Protein AF-A0A965PAT2-F1 (afdb_monomer_lite)

Sequence (217 aa):
MAEINYKIEMQGLTENIIALERFAPDLKRELNKEIRGILAPIVLEAKGYLPSNDQIHPSGWQKGGFKRFNGVGPLSQEQTRGFIAYDAERAKAGIKQTAATTKKNGTGFRNTYGVIQRDPGGAIFETAGRGSSASRSRSKTSRSRNPQASQHFIGVIQKEHGALPTARHEGKDKGRALIRAVDNNRYKALSAIREAVDKASAKAQARVDAAISQREV

Foldseek 3Di:
DDWDFDDLDDPCQLVLLVCCVVQPVVLNVVLQVQLCVLCVVLLVQLLVLQDALVLDPPVVLACQAQAEDPDPDDDDRNYDVDHHHDHSVLQSVQWDWDDWDPDADPVRDTDHTGITGRRPNNVCLFCQQQADPVVQQDDPPPPDPDNCVSVVNSVGSCVSQNHWYHDPVPLPGGTRGNRPSCVVCVVVSSVSSVVSSVVSVVVSVVVVVVVVVVVVD

Radius of gyration: 21.47 Å; chains: 1; bounding box: 58×33×68 Å

Structure (mmCIF, N/CA/C/O backbone):
data_AF-A0A965PAT2-F1
#
_entry.id   AF-A0A965PAT2-F1
#
loop_
_atom_site.group_PDB
_atom_site.id
_atom_site.type_symbol
_atom_site.label_atom_id
_atom_site.label_alt_id
_atom_site.label_comp_id
_atom_site.label_asym_id
_atom_site.label_entity_id
_atom_site.label_seq_id
_atom_site.pdbx_PDB_ins_code
_atom_site.Cartn_x
_atom_site.Cartn_y
_atom_site.Cartn_z
_atom_site.occupancy
_atom_site.B_iso_or_equiv
_atom_site.auth_seq_id
_atom_site.auth_comp_id
_atom_site.auth_asym_id
_atom_site.auth_atom_id
_atom_site.pdbx_PDB_model_num
ATOM 1 N N . MET A 1 1 ? 7.940 13.377 -4.032 1.00 37.38 1 MET A N 1
ATOM 2 C CA . MET A 1 1 ? 7.450 12.199 -4.785 1.00 37.38 1 MET A CA 1
ATOM 3 C C . MET A 1 1 ? 6.085 11.860 -4.218 1.00 37.38 1 MET A C 1
ATOM 5 O O . MET A 1 1 ? 5.952 11.924 -3.005 1.00 37.38 1 MET A O 1
ATOM 9 N N . ALA A 1 2 ? 5.081 11.618 -5.060 1.00 40.31 2 ALA A N 1
ATOM 10 C CA . ALA A 1 2 ? 3.734 11.304 -4.591 1.00 40.31 2 ALA A CA 1
ATOM 11 C C . ALA A 1 2 ? 3.705 9.863 -4.060 1.00 40.31 2 ALA A C 1
ATOM 13 O O . ALA A 1 2 ? 3.984 8.932 -4.811 1.00 40.31 2 ALA A O 1
ATOM 14 N N . GLU A 1 3 ? 3.418 9.687 -2.772 1.00 42.66 3 GLU A N 1
ATOM 15 C CA . GLU A 1 3 ? 3.079 8.377 -2.214 1.00 42.66 3 GLU A CA 1
ATOM 16 C C . GLU A 1 3 ? 1.716 7.954 -2.776 1.00 42.66 3 GLU A C 1
ATOM 18 O O . GLU A 1 3 ? 0.754 8.723 -2.720 1.00 42.66 3 GLU A O 1
ATOM 23 N N . ILE A 1 4 ? 1.624 6.750 -3.344 1.00 52.50 4 ILE A N 1
ATOM 24 C CA . ILE A 1 4 ? 0.353 6.237 -3.861 1.00 52.50 4 ILE A CA 1
ATOM 25 C C . ILE A 1 4 ? -0.434 5.679 -2.679 1.00 52.50 4 ILE A C 1
ATOM 27 O O . ILE A 1 4 ? -0.088 4.634 -2.122 1.00 52.50 4 ILE A O 1
ATOM 31 N N . ASN A 1 5 ? -1.493 6.392 -2.309 1.00 53.50 5 ASN A N 1
ATOM 32 C CA . ASN A 1 5 ? -2.419 5.998 -1.259 1.00 53.50 5 ASN A CA 1
ATOM 33 C C . ASN A 1 5 ? -3.769 5.643 -1.888 1.00 53.50 5 ASN A C 1
ATOM 35 O O . ASN A 1 5 ? -4.462 6.534 -2.378 1.00 53.50 5 ASN A O 1
ATOM 39 N N . TYR A 1 6 ? -4.121 4.355 -1.897 1.00 55.22 6 TYR A N 1
ATOM 40 C CA . TYR A 1 6 ? -5.470 3.925 -2.256 1.00 55.22 6 TYR A CA 1
ATOM 41 C C . TYR A 1 6 ? -6.303 3.826 -0.989 1.00 55.22 6 TYR A C 1
ATOM 43 O O . TYR A 1 6 ? -6.098 2.955 -0.140 1.00 55.22 6 TYR A O 1
ATOM 51 N N . LYS A 1 7 ? -7.229 4.775 -0.868 1.00 57.75 7 LYS A N 1
ATOM 52 C CA . LYS A 1 7 ?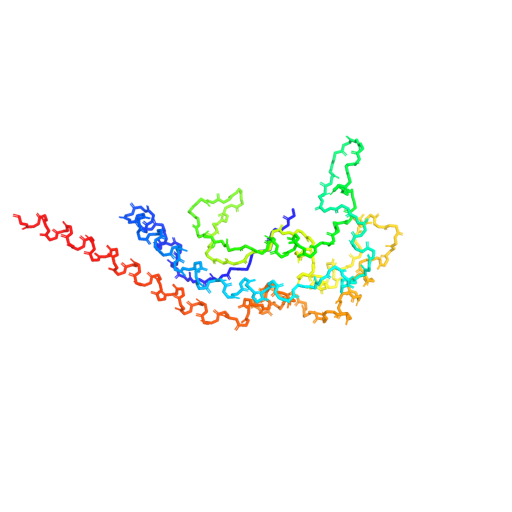 -8.108 4.897 0.283 1.00 57.75 7 LYS A CA 1
ATOM 53 C C . LYS A 1 7 ? -9.378 4.104 0.043 1.00 57.75 7 LYS A C 1
ATOM 55 O O . LYS A 1 7 ? -9.979 4.169 -1.026 1.00 57.75 7 LYS A O 1
ATOM 60 N N . ILE A 1 8 ? -9.795 3.391 1.075 1.00 56.41 8 ILE A N 1
ATOM 61 C CA . ILE A 1 8 ? -11.163 2.916 1.196 1.00 56.41 8 ILE A CA 1
ATOM 62 C C . ILE A 1 8 ? -11.923 4.053 1.889 1.00 56.41 8 ILE A C 1
ATOM 64 O O . ILE A 1 8 ? -11.654 4.355 3.052 1.00 56.41 8 ILE A O 1
ATOM 68 N N . GLU A 1 9 ? -12.790 4.748 1.153 1.00 53.31 9 GLU A N 1
ATOM 69 C CA . GLU A 1 9 ? -13.525 5.907 1.670 1.00 53.31 9 GLU A CA 1
ATOM 70 C C . GLU A 1 9 ? -14.909 5.486 2.172 1.00 53.31 9 GLU A C 1
ATOM 72 O O . GLU A 1 9 ? -15.684 4.851 1.458 1.00 53.31 9 GLU A O 1
ATOM 77 N N . MET A 1 10 ? -15.203 5.835 3.424 1.00 57.78 10 MET A N 1
ATOM 78 C CA . MET A 1 10 ? -16.504 5.664 4.063 1.00 57.78 10 MET A CA 1
ATOM 79 C C . MET A 1 10 ? -16.843 6.964 4.787 1.00 57.78 10 MET A C 1
ATOM 81 O O . MET A 1 10 ? -16.028 7.489 5.551 1.00 57.78 10 MET A O 1
ATOM 85 N N . GLN A 1 11 ? -18.032 7.498 4.523 1.00 63.59 11 GLN A N 1
ATOM 86 C CA . GLN A 1 11 ? -18.514 8.721 5.157 1.00 63.59 11 GLN A CA 1
ATOM 87 C C . GLN A 1 11 ? -18.658 8.506 6.675 1.00 63.59 11 GLN A C 1
ATOM 89 O O . GLN A 1 11 ? -19.145 7.463 7.101 1.00 63.59 11 GLN A O 1
ATOM 94 N N . GLY A 1 12 ? -18.195 9.458 7.493 1.00 62.84 12 GLY A N 1
ATOM 95 C CA . GLY A 1 12 ? -18.281 9.386 8.964 1.00 62.84 12 GLY A CA 1
ATOM 96 C C . GLY A 1 12 ? -17.194 8.549 9.657 1.00 62.84 12 GLY A C 1
ATOM 97 O O . GLY A 1 12 ? -17.063 8.581 10.880 1.00 62.84 12 GLY A O 1
ATOM 98 N N . LEU A 1 13 ? -16.368 7.813 8.902 1.00 70.06 13 LEU A N 1
ATOM 99 C CA . LEU A 1 13 ? -15.323 6.957 9.474 1.00 70.06 13 LEU A CA 1
ATOM 100 C C . LEU A 1 13 ? -14.304 7.764 10.293 1.00 70.06 13 LEU A C 1
ATOM 102 O O . LEU A 1 13 ? -13.874 7.334 11.362 1.00 70.06 13 LEU A O 1
ATOM 106 N N . THR A 1 14 ? -13.923 8.944 9.802 1.00 73.12 14 THR A N 1
ATOM 107 C CA . THR A 1 14 ? -12.907 9.792 10.444 1.00 73.12 14 THR A CA 1
ATOM 108 C C . THR A 1 14 ? -13.387 10.310 11.797 1.00 73.12 14 THR A C 1
ATOM 110 O O . THR A 1 14 ? -12.621 10.322 12.759 1.00 73.12 14 THR A O 1
ATOM 113 N N . GLU A 1 15 ? -14.650 10.711 11.875 1.00 76.06 15 GLU A N 1
ATOM 114 C CA . GLU A 1 15 ? -15.317 11.198 13.078 1.00 76.06 15 GLU A CA 1
ATOM 115 C C . GLU A 1 15 ? -15.388 10.088 14.132 1.00 76.06 15 GLU A C 1
ATOM 117 O O . GLU A 1 15 ? -14.964 10.303 15.269 1.00 76.06 15 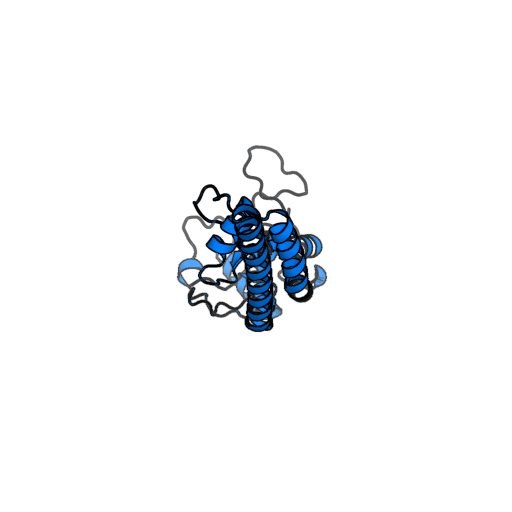GLU A O 1
ATOM 122 N N . ASN A 1 16 ? -15.784 8.875 13.731 1.00 72.31 16 ASN A N 1
ATOM 123 C CA . ASN A 1 16 ? -15.823 7.704 14.614 1.00 72.31 16 ASN A CA 1
ATOM 124 C C . ASN A 1 16 ? -14.434 7.365 15.175 1.00 72.31 16 ASN A C 1
ATOM 126 O O . ASN A 1 16 ? -14.280 7.113 16.369 1.00 72.31 16 ASN A O 1
ATOM 130 N N . ILE A 1 17 ? -13.387 7.423 14.344 1.00 76.00 17 ILE A N 1
ATOM 131 C CA . ILE A 1 17 ? -12.006 7.192 14.796 1.00 76.00 17 ILE A CA 1
ATOM 132 C C . ILE A 1 17 ? -11.559 8.258 15.807 1.00 76.00 17 ILE A C 1
ATOM 134 O O . ILE A 1 17 ? -10.870 7.928 16.776 1.00 76.00 17 ILE A O 1
ATOM 138 N N . ILE A 1 18 ? -11.921 9.528 15.590 1.00 75.88 18 ILE A N 1
ATOM 139 C CA . ILE A 1 18 ? -11.610 10.622 16.523 1.00 75.88 18 ILE A CA 1
ATOM 140 C C . ILE A 1 18 ? -12.334 10.412 17.855 1.00 75.88 18 ILE A C 1
ATOM 142 O O . ILE A 1 18 ? -11.718 10.591 18.907 1.00 75.88 18 ILE A O 1
ATOM 146 N N . ALA A 1 19 ? -13.610 10.022 17.821 1.00 77.00 19 ALA A N 1
ATOM 147 C CA . ALA A 1 19 ? -14.387 9.727 19.019 1.00 77.00 19 ALA A CA 1
ATOM 148 C C . ALA A 1 19 ? -13.759 8.569 19.809 1.00 77.00 19 ALA A C 1
ATOM 150 O O . ALA A 1 19 ? -13.459 8.726 20.992 1.00 77.00 19 ALA A O 1
ATOM 151 N N . LEU A 1 20 ? -13.443 7.452 19.145 1.00 79.06 20 LEU A N 1
ATOM 152 C CA . LEU A 1 20 ? -12.781 6.311 19.783 1.00 79.06 20 LEU A CA 1
ATOM 153 C C . LEU A 1 20 ? -11.416 6.686 20.373 1.00 79.06 20 LEU A C 1
ATOM 155 O O . LEU A 1 20 ? -11.085 6.255 21.469 1.00 79.06 20 LEU A O 1
ATOM 159 N N . GLU A 1 21 ? -10.619 7.519 19.699 1.00 79.12 21 GLU A N 1
ATOM 160 C CA . GLU A 1 21 ? -9.333 7.963 20.252 1.00 79.12 21 GLU A CA 1
ATOM 161 C C . GLU A 1 21 ? -9.473 8.753 21.557 1.00 79.12 21 GLU A C 1
ATOM 163 O O . GLU A 1 21 ? -8.621 8.622 22.433 1.00 79.12 21 GLU A O 1
ATOM 168 N N . ARG A 1 22 ? -10.524 9.569 21.682 1.00 78.81 22 ARG A N 1
ATOM 169 C CA . ARG A 1 22 ? -10.748 10.421 22.856 1.00 78.81 22 ARG A CA 1
ATOM 170 C C . ARG A 1 22 ? -11.424 9.683 24.005 1.00 78.81 22 ARG A C 1
ATOM 172 O O . ARG A 1 22 ? -11.056 9.911 25.150 1.00 78.81 22 ARG A O 1
ATOM 179 N N . PHE A 1 23 ? -12.399 8.832 23.698 1.00 77.56 23 PHE A N 1
ATOM 180 C CA . PHE A 1 23 ? -13.294 8.249 24.700 1.00 77.56 23 PHE A CA 1
ATOM 181 C C . PHE A 1 23 ? -13.010 6.772 25.001 1.00 77.56 23 PHE A C 1
ATOM 183 O O . PHE A 1 23 ? -13.340 6.305 26.085 1.00 77.56 23 PHE A O 1
ATOM 190 N N . ALA A 1 24 ? -12.386 6.031 24.077 1.00 85.06 24 ALA A N 1
ATOM 191 C CA . ALA A 1 24 ? -12.111 4.600 24.239 1.00 85.06 24 ALA A CA 1
ATOM 192 C C . ALA A 1 24 ? -10.843 4.156 23.469 1.00 85.06 24 ALA A C 1
ATOM 194 O O . ALA A 1 24 ? -10.920 3.440 22.460 1.00 85.06 24 ALA A O 1
ATOM 195 N N . PRO A 1 25 ? -9.643 4.587 23.905 1.00 87.06 25 PRO A N 1
ATOM 196 C CA . PRO A 1 25 ? -8.393 4.337 23.181 1.00 87.06 25 PRO A CA 1
ATOM 197 C C . PRO A 1 25 ? -8.026 2.847 23.078 1.00 87.06 25 PRO A C 1
ATOM 199 O O . PRO A 1 25 ? -7.309 2.440 22.160 1.00 87.06 25 PRO A O 1
ATOM 202 N N . ASP A 1 26 ? -8.514 2.019 23.998 1.00 89.12 26 ASP A N 1
ATOM 203 C CA . ASP A 1 26 ? -8.416 0.562 23.952 1.00 89.12 26 ASP A CA 1
ATOM 204 C C . ASP A 1 26 ? -9.285 -0.035 22.830 1.00 89.12 26 ASP A C 1
ATOM 206 O O . ASP A 1 26 ? -8.775 -0.828 22.037 1.00 89.12 26 ASP A O 1
ATOM 210 N N . LEU A 1 27 ? -10.531 0.430 22.661 1.00 88.44 27 LEU A N 1
ATOM 211 C CA . LEU A 1 27 ? -11.400 0.018 21.548 1.00 88.44 27 LEU A CA 1
ATOM 212 C C . LEU A 1 27 ? -10.813 0.435 20.196 1.00 88.44 27 LEU A C 1
ATOM 214 O O . LEU A 1 27 ? -10.853 -0.331 19.234 1.00 88.44 27 LEU A O 1
ATOM 218 N N . LYS A 1 28 ? -10.164 1.605 20.119 1.00 87.62 28 LYS A N 1
ATOM 219 C CA . LYS A 1 28 ? -9.404 2.005 18.922 1.00 87.62 28 LYS A CA 1
ATOM 220 C C . LYS A 1 28 ? -8.274 1.017 18.604 1.00 87.62 28 LYS A C 1
ATOM 222 O O . LYS A 1 28 ? -8.002 0.739 17.434 1.00 87.62 28 LYS A O 1
ATOM 227 N N . ARG A 1 29 ? -7.561 0.509 19.616 1.00 89.75 29 ARG A N 1
ATOM 228 C CA . ARG A 1 29 ? -6.490 -0.486 19.423 1.00 89.75 29 ARG A CA 1
ATOM 229 C C . ARG A 1 29 ? -7.042 -1.822 18.934 1.00 89.75 29 ARG A C 1
ATOM 231 O O . ARG A 1 29 ? -6.436 -2.409 18.038 1.00 89.75 29 ARG A O 1
ATOM 238 N N . GLU A 1 30 ? -8.172 -2.260 19.479 1.00 91.44 30 GLU A N 1
ATOM 239 C CA . GLU A 1 30 ? -8.884 -3.458 19.025 1.00 91.44 30 GLU A CA 1
ATOM 240 C C . GLU A 1 30 ? -9.313 -3.312 17.556 1.00 91.44 30 GLU A C 1
ATOM 242 O O . GLU A 1 30 ? -8.900 -4.115 16.718 1.00 91.44 30 GLU A O 1
ATOM 247 N N . LEU A 1 31 ? -9.991 -2.209 17.218 1.00 91.00 31 LEU A N 1
ATOM 248 C CA . LEU A 1 31 ? -10.413 -1.885 15.853 1.00 91.00 31 LEU A CA 1
ATOM 249 C C . LEU A 1 31 ? -9.229 -1.860 14.872 1.00 91.00 31 LEU A C 1
ATOM 251 O O . LEU A 1 31 ? -9.290 -2.423 13.781 1.00 91.00 31 LEU A O 1
ATOM 255 N N . ASN A 1 32 ? -8.104 -1.253 15.268 1.00 91.50 32 ASN A N 1
ATOM 256 C CA . ASN A 1 32 ? -6.884 -1.256 14.459 1.00 91.50 32 ASN A CA 1
ATOM 257 C C . ASN A 1 32 ? -6.373 -2.675 14.174 1.00 91.50 32 ASN A C 1
ATOM 259 O O . ASN A 1 32 ? -5.864 -2.927 13.082 1.00 91.50 32 ASN A O 1
ATOM 263 N N . LYS A 1 33 ? -6.445 -3.587 15.151 1.00 93.00 33 LYS A N 1
ATOM 264 C CA . LYS A 1 33 ? -5.999 -4.977 14.991 1.00 93.00 33 LYS A CA 1
ATOM 265 C C . LYS A 1 33 ? -6.928 -5.738 14.048 1.00 93.00 33 LYS A C 1
ATOM 267 O O . LYS A 1 33 ? -6.436 -6.426 13.156 1.00 93.00 33 LYS A O 1
ATOM 272 N N . GLU A 1 34 ? -8.234 -5.562 14.207 1.00 93.75 34 GLU A N 1
ATOM 273 C CA . GLU A 1 34 ? -9.250 -6.181 13.354 1.00 93.75 34 GLU A CA 1
ATOM 274 C C . GLU A 1 34 ? -9.105 -5.730 11.895 1.00 93.75 34 GLU A C 1
ATOM 276 O O . GLU A 1 34 ? -8.943 -6.558 10.998 1.00 93.75 34 GLU A O 1
ATOM 281 N N . ILE A 1 35 ? -9.007 -4.418 11.653 1.00 93.19 35 ILE A N 1
ATOM 282 C CA . ILE A 1 35 ? -8.839 -3.876 10.298 1.00 93.19 35 ILE A CA 1
ATOM 283 C C . ILE A 1 35 ? -7.519 -4.326 9.661 1.00 93.19 35 ILE A C 1
ATOM 285 O O . ILE A 1 35 ? -7.482 -4.627 8.468 1.00 93.19 35 ILE A O 1
ATOM 289 N N . ARG A 1 36 ? -6.429 -4.442 10.430 1.00 92.94 36 ARG A N 1
ATOM 290 C CA . ARG A 1 36 ? -5.175 -5.025 9.914 1.00 92.94 36 ARG A CA 1
ATOM 291 C C . ARG A 1 36 ? -5.358 -6.468 9.447 1.00 92.94 36 ARG A C 1
ATOM 293 O O . ARG A 1 36 ? -4.779 -6.834 8.425 1.00 92.94 36 ARG A O 1
ATOM 300 N N . GLY A 1 37 ? -6.162 -7.257 10.160 1.00 94.75 37 GLY A N 1
ATOM 301 C CA . GLY A 1 37 ? -6.543 -8.609 9.751 1.00 94.75 37 GLY A CA 1
ATOM 302 C C . GLY A 1 37 ? -7.330 -8.613 8.440 1.00 94.75 37 GLY A C 1
ATOM 303 O O . GLY A 1 37 ? -6.991 -9.363 7.529 1.00 94.75 37 GLY A O 1
ATOM 304 N N . ILE A 1 38 ? -8.299 -7.704 8.296 1.00 94.75 38 ILE A N 1
ATOM 305 C CA . ILE A 1 38 ? -9.103 -7.548 7.070 1.00 94.75 38 ILE A CA 1
ATOM 306 C C . ILE A 1 38 ? -8.227 -7.165 5.865 1.00 94.75 38 ILE A C 1
ATOM 308 O O . ILE A 1 38 ? -8.408 -7.685 4.766 1.00 94.75 38 ILE A O 1
ATOM 312 N N . LEU A 1 39 ? -7.253 -6.271 6.058 1.00 94.88 39 LEU A N 1
ATOM 313 C CA . LEU A 1 39 ? -6.368 -5.790 4.991 1.00 94.88 39 LEU A CA 1
ATOM 314 C C . LEU A 1 39 ? -5.196 -6.740 4.683 1.00 94.88 39 LEU A C 1
ATOM 316 O O . LEU A 1 39 ? -4.519 -6.568 3.668 1.00 94.88 39 LEU A O 1
ATOM 320 N N . ALA A 1 40 ? -4.902 -7.714 5.547 1.00 95.06 40 ALA A N 1
ATOM 321 C CA . ALA A 1 40 ? -3.795 -8.660 5.374 1.00 95.06 40 ALA A CA 1
ATOM 322 C C . ALA A 1 40 ? -3.866 -9.479 4.072 1.00 95.06 40 ALA A C 1
ATOM 324 O O . ALA A 1 40 ? -2.862 -9.489 3.353 1.00 95.06 40 ALA A O 1
ATOM 325 N N . PRO A 1 41 ? -5.003 -10.106 3.705 1.00 96.06 41 PRO A N 1
ATOM 326 C CA . PRO A 1 41 ? -5.100 -10.834 2.440 1.00 96.06 41 PRO A CA 1
ATOM 327 C C . PRO A 1 41 ? -4.872 -9.931 1.222 1.00 96.06 41 PRO A C 1
ATOM 329 O O . PRO A 1 41 ? -4.190 -10.341 0.289 1.00 96.06 41 PRO A O 1
ATOM 332 N N . ILE A 1 42 ? -5.333 -8.675 1.260 1.00 95.75 42 ILE A N 1
ATOM 333 C CA . ILE A 1 42 ? -5.120 -7.706 0.169 1.00 95.75 42 ILE A CA 1
ATOM 334 C C . ILE A 1 42 ? -3.629 -7.411 -0.012 1.00 95.75 42 ILE A C 1
ATOM 336 O O . ILE A 1 42 ? -3.132 -7.352 -1.133 1.00 95.75 42 ILE A O 1
ATOM 340 N N . VAL A 1 43 ? -2.894 -7.238 1.091 1.00 96.38 43 VAL A N 1
ATOM 341 C CA . VAL A 1 43 ? -1.437 -7.035 1.052 1.00 96.38 43 VAL A CA 1
ATOM 342 C C . VAL A 1 43 ? -0.727 -8.248 0.467 1.00 96.38 43 VAL A C 1
ATOM 344 O O . VAL A 1 43 ? 0.206 -8.081 -0.317 1.00 96.38 43 VAL A O 1
ATOM 347 N N . LEU A 1 44 ? -1.137 -9.454 0.863 1.00 96.94 44 LEU A N 1
ATOM 348 C CA . LEU A 1 44 ? -0.545 -10.690 0.364 1.00 96.94 44 LEU A CA 1
ATOM 349 C C . LEU A 1 44 ? -0.774 -10.837 -1.143 1.00 96.94 44 LEU A C 1
ATOM 351 O O . LEU A 1 44 ? 0.181 -11.060 -1.884 1.00 96.94 44 LEU A O 1
ATOM 355 N N . GLU A 1 45 ? -2.009 -10.629 -1.595 1.00 96.75 45 GLU A N 1
ATOM 356 C CA . GLU A 1 45 ? -2.369 -10.666 -3.012 1.00 96.75 45 GLU A CA 1
ATOM 357 C C . GLU A 1 45 ? -1.596 -9.604 -3.810 1.00 96.75 45 GLU A C 1
ATOM 359 O O . GLU A 1 45 ? -0.970 -9.914 -4.823 1.00 96.75 45 GLU A O 1
ATOM 364 N N . ALA A 1 46 ? -1.531 -8.367 -3.306 1.00 96.56 46 ALA A N 1
ATOM 365 C CA . ALA A 1 46 ? -0.774 -7.286 -3.933 1.00 96.56 46 ALA A CA 1
ATOM 366 C C . ALA A 1 46 ? 0.717 -7.626 -4.087 1.00 96.56 46 ALA A C 1
ATOM 368 O O . ALA A 1 46 ? 1.311 -7.352 -5.128 1.00 96.56 46 ALA A O 1
ATOM 369 N N . LYS A 1 47 ? 1.332 -8.242 -3.068 1.00 96.75 47 LYS A N 1
ATOM 370 C CA . LYS A 1 47 ? 2.727 -8.708 -3.138 1.00 96.75 47 LYS A CA 1
ATOM 371 C C . LYS A 1 47 ? 2.915 -9.828 -4.162 1.00 96.75 47 LYS A C 1
ATOM 373 O O . LYS A 1 47 ? 3.986 -9.897 -4.759 1.00 96.75 47 LYS A O 1
ATOM 378 N N . GLY A 1 48 ? 1.906 -10.679 -4.353 1.00 96.12 48 GLY A N 1
ATOM 379 C CA . GLY A 1 48 ? 1.912 -11.760 -5.343 1.00 96.12 48 GLY A CA 1
ATOM 380 C C . GLY A 1 48 ? 1.874 -11.267 -6.791 1.00 96.12 48 GLY A C 1
ATOM 381 O O . GLY A 1 48 ? 2.424 -11.920 -7.668 1.00 96.12 48 GLY A O 1
ATOM 382 N N . TYR A 1 49 ? 1.293 -10.093 -7.041 1.00 95.88 49 TYR A N 1
ATOM 383 C CA . TYR A 1 49 ? 1.257 -9.484 -8.375 1.00 95.88 49 TYR A CA 1
ATOM 384 C C . TYR A 1 49 ? 2.525 -8.714 -8.764 1.00 95.88 49 TYR A C 1
ATOM 386 O O . TYR A 1 49 ? 2.655 -8.301 -9.918 1.00 95.88 49 TYR A O 1
ATOM 394 N N . LEU A 1 50 ? 3.444 -8.469 -7.827 1.00 95.44 50 LEU A N 1
ATOM 395 C CA . LEU A 1 50 ? 4.705 -7.806 -8.146 1.00 95.44 50 LEU A CA 1
ATOM 396 C C . LEU A 1 50 ? 5.672 -8.792 -8.819 1.00 95.44 50 LEU A C 1
ATOM 398 O O . LEU A 1 50 ? 5.945 -9.846 -8.234 1.00 95.44 50 LEU A O 1
ATOM 402 N N . PRO A 1 51 ? 6.239 -8.443 -9.989 1.00 95.06 51 PRO A N 1
ATOM 403 C CA . PRO A 1 51 ? 7.185 -9.304 -10.683 1.00 95.06 51 PRO A CA 1
ATOM 404 C C . PRO A 1 51 ? 8.461 -9.474 -9.861 1.00 95.06 51 PRO A C 1
ATOM 406 O O . PRO A 1 51 ? 8.878 -8.575 -9.114 1.00 95.06 51 PRO A O 1
ATOM 409 N N . SER A 1 52 ? 9.092 -10.635 -10.005 1.00 94.31 52 SER A N 1
ATOM 410 C CA . SER A 1 52 ? 10.449 -10.844 -9.514 1.00 94.31 52 SER A CA 1
ATOM 411 C C . SER A 1 52 ? 11.456 -10.019 -10.320 1.00 94.31 52 SER A C 1
ATOM 413 O O . SER A 1 52 ? 11.139 -9.401 -11.338 1.00 94.31 52 SER A O 1
ATOM 415 N N . ASN A 1 53 ? 12.692 -9.982 -9.832 1.00 92.12 53 ASN A N 1
ATOM 416 C CA . ASN A 1 53 ? 13.754 -9.223 -10.471 1.00 92.12 53 ASN A CA 1
ATOM 417 C C . ASN A 1 53 ? 14.079 -9.765 -11.882 1.00 92.12 53 ASN A C 1
ATOM 419 O O . ASN A 1 53 ? 14.319 -8.991 -12.791 1.00 92.12 53 ASN A O 1
ATOM 423 N N . ASP A 1 54 ? 14.029 -11.063 -12.121 1.00 90.38 54 ASP A N 1
ATOM 424 C CA . ASP A 1 54 ? 14.220 -11.656 -13.451 1.00 90.38 54 ASP A CA 1
ATOM 425 C C . ASP A 1 54 ? 13.066 -11.370 -14.431 1.00 90.38 54 ASP A C 1
ATOM 427 O O . ASP A 1 54 ? 13.276 -11.358 -15.641 1.00 90.38 54 ASP A O 1
ATOM 431 N N . GLN A 1 55 ? 11.867 -11.089 -13.915 1.00 90.81 55 GLN A N 1
ATOM 432 C CA . GLN A 1 55 ? 10.658 -10.843 -14.707 1.00 90.81 55 GLN A CA 1
ATOM 433 C C . GLN A 1 55 ? 10.438 -9.366 -15.045 1.00 90.81 55 GLN A C 1
ATOM 435 O O . GLN A 1 55 ? 9.506 -9.041 -15.783 1.00 90.81 55 GLN A O 1
ATOM 440 N N . ILE A 1 56 ? 11.226 -8.449 -14.471 1.00 89.44 56 ILE A N 1
ATOM 441 C CA . ILE A 1 56 ? 11.012 -7.021 -14.690 1.00 89.44 56 ILE A CA 1
ATOM 442 C C . ILE A 1 56 ? 11.706 -6.546 -15.965 1.00 89.44 56 ILE A C 1
ATOM 444 O O . ILE A 1 56 ? 12.926 -6.621 -16.132 1.00 89.44 56 ILE A O 1
ATOM 448 N N . HIS A 1 57 ? 10.911 -5.960 -16.855 1.00 88.19 57 HIS A N 1
ATOM 449 C CA . HIS A 1 57 ? 11.402 -5.376 -18.092 1.00 88.19 57 HIS A CA 1
ATOM 450 C C . HIS A 1 57 ? 11.047 -3.888 -18.179 1.00 88.19 57 HIS A C 1
ATOM 452 O O . HIS A 1 57 ? 9.949 -3.493 -17.795 1.00 88.19 57 HIS A O 1
ATOM 458 N N . PRO A 1 58 ? 11.943 -3.033 -18.707 1.00 86.75 58 PRO A N 1
ATOM 459 C CA . PRO A 1 58 ? 13.240 -3.366 -19.303 1.00 86.75 58 PRO A CA 1
ATOM 460 C C . PRO A 1 58 ? 14.302 -3.745 -18.254 1.00 86.75 58 PRO A C 1
ATOM 462 O O . PRO A 1 58 ? 14.381 -3.116 -17.203 1.00 86.75 58 PRO A O 1
ATOM 465 N N . SER A 1 59 ? 15.181 -4.704 -18.574 1.00 79.31 59 SER A N 1
ATOM 466 C CA . SER A 1 59 ? 16.211 -5.230 -17.650 1.00 79.31 59 SER A CA 1
ATOM 467 C C . SER A 1 59 ? 17.192 -4.163 -17.143 1.00 79.31 59 SER A C 1
ATOM 469 O O . SER A 1 59 ? 17.756 -4.262 -16.056 1.00 79.31 59 SER A O 1
ATOM 471 N N . GLY A 1 60 ? 17.374 -3.080 -17.906 1.00 81.88 60 GLY A N 1
ATOM 472 C CA . GLY A 1 60 ? 18.151 -1.915 -17.479 1.00 81.88 60 GLY A CA 1
ATOM 473 C C . GLY A 1 60 ? 17.539 -1.148 -16.302 1.00 81.88 60 GLY A C 1
ATOM 474 O O . GLY A 1 60 ? 18.261 -0.414 -15.632 1.00 81.88 60 GLY A O 1
ATOM 475 N N . TRP A 1 61 ? 16.244 -1.319 -16.015 1.00 89.12 61 TRP A N 1
ATOM 476 C CA . TRP A 1 61 ? 15.584 -0.650 -14.894 1.00 89.12 61 TRP A CA 1
ATOM 477 C C . TRP A 1 61 ? 16.145 -1.101 -13.540 1.00 89.12 61 TRP A C 1
ATOM 479 O O . TRP A 1 61 ? 16.156 -0.325 -12.596 1.00 89.12 61 TRP A O 1
ATOM 489 N N . GLN A 1 62 ? 16.691 -2.309 -13.442 1.00 86.00 62 GLN A N 1
ATOM 490 C CA . GLN A 1 62 ? 17.234 -2.836 -12.186 1.00 86.00 62 GLN A CA 1
ATOM 491 C C . GLN A 1 62 ? 18.655 -2.368 -11.884 1.00 86.00 62 GLN A C 1
ATOM 493 O O . GLN A 1 62 ? 19.100 -2.417 -10.745 1.00 86.00 62 GLN A O 1
ATOM 498 N N . LYS A 1 63 ? 19.392 -1.913 -12.902 1.00 78.44 63 LYS A N 1
ATOM 499 C CA . LYS A 1 63 ? 20.846 -1.692 -12.834 1.00 78.44 63 LYS A CA 1
ATOM 500 C C . LYS A 1 63 ? 21.259 -0.410 -12.092 1.00 78.44 63 LYS A C 1
ATOM 502 O O . LYS A 1 63 ? 22.386 0.047 -12.252 1.00 78.44 63 LYS A O 1
ATOM 507 N N . GLY A 1 64 ? 20.357 0.217 -11.338 1.00 77.00 64 GLY A N 1
ATOM 508 C CA . GLY A 1 64 ? 20.582 1.511 -10.690 1.00 77.00 64 GLY A CA 1
ATOM 509 C C . GLY A 1 64 ? 20.374 1.485 -9.179 1.00 77.00 64 GLY A C 1
ATOM 510 O O . GLY A 1 64 ? 19.972 0.484 -8.598 1.00 77.00 64 GLY A O 1
ATOM 511 N N . GLY A 1 65 ? 20.612 2.630 -8.541 1.00 83.00 65 GLY A N 1
ATOM 512 C CA . GLY A 1 65 ? 20.291 2.823 -7.132 1.00 83.00 65 GLY A CA 1
ATOM 513 C C . GLY A 1 65 ? 18.786 2.956 -6.874 1.00 83.00 65 GLY A C 1
ATOM 514 O O . GLY A 1 65 ? 18.010 3.424 -7.713 1.00 83.00 65 GLY A O 1
ATOM 515 N N . PHE A 1 66 ? 18.381 2.610 -5.658 1.00 84.75 66 PHE A N 1
ATOM 516 C CA . PHE A 1 66 ? 16.992 2.648 -5.193 1.00 84.75 66 PHE A CA 1
ATOM 517 C C . PHE A 1 66 ? 16.667 3.910 -4.376 1.00 84.75 66 PHE A C 1
ATOM 519 O O . PHE A 1 66 ? 15.526 4.122 -3.961 1.00 84.75 66 PHE A O 1
ATOM 526 N N . LYS A 1 67 ? 17.667 4.757 -4.107 1.00 85.06 67 LYS A N 1
ATOM 527 C CA . LYS A 1 67 ? 17.522 6.040 -3.406 1.00 85.06 67 LYS A CA 1
ATOM 528 C C . LYS A 1 67 ? 17.853 7.184 -4.359 1.00 85.06 67 LYS A C 1
ATOM 530 O O . LYS A 1 67 ? 18.912 7.187 -4.979 1.00 85.06 67 LYS A O 1
ATOM 535 N N . ARG A 1 68 ? 16.983 8.195 -4.467 1.00 83.88 68 ARG A N 1
ATOM 536 C CA . ARG A 1 68 ? 17.352 9.415 -5.205 1.00 83.88 68 ARG A CA 1
ATOM 537 C C . ARG A 1 68 ? 18.368 10.227 -4.421 1.00 83.88 68 ARG A C 1
ATOM 539 O O . ARG A 1 68 ? 18.173 10.475 -3.235 1.00 83.88 68 ARG A O 1
ATOM 546 N N . PHE A 1 69 ? 19.398 10.691 -5.115 1.00 83.44 69 PHE A N 1
ATOM 547 C CA . PHE A 1 69 ? 20.387 11.614 -4.583 1.00 83.44 69 PHE A CA 1
ATOM 548 C C . PHE A 1 69 ? 20.254 12.986 -5.240 1.00 83.44 69 PHE A C 1
ATOM 550 O O . PHE A 1 69 ? 20.405 13.119 -6.455 1.00 83.44 69 PHE A O 1
ATOM 557 N N . ASN A 1 70 ? 20.001 14.003 -4.416 1.00 80.44 70 ASN A N 1
ATOM 558 C CA . ASN A 1 70 ? 19.835 15.395 -4.844 1.00 80.44 70 ASN A CA 1
ATOM 559 C C . ASN A 1 70 ? 20.989 16.308 -4.372 1.00 80.44 70 ASN A C 1
ATOM 561 O O . ASN A 1 70 ? 20.884 17.521 -4.503 1.00 80.44 70 ASN A O 1
ATOM 565 N N . GLY A 1 71 ? 22.063 15.749 -3.801 1.00 83.81 71 GLY A N 1
ATOM 566 C CA . GLY A 1 71 ? 23.188 16.515 -3.249 1.00 83.81 71 GLY A CA 1
ATOM 567 C C . GLY A 1 71 ? 24.317 16.785 -4.247 1.00 83.81 71 GLY A C 1
ATOM 568 O O . GLY A 1 71 ? 24.304 16.303 -5.383 1.00 83.81 71 GLY A O 1
ATOM 569 N N . VAL A 1 72 ? 25.334 17.525 -3.812 1.00 77.56 72 VAL A N 1
ATOM 570 C CA . VAL A 1 72 ? 26.619 17.679 -4.515 1.00 77.56 72 VAL A CA 1
ATOM 571 C C . VAL A 1 72 ? 27.615 16.726 -3.851 1.00 77.56 72 VAL A C 1
ATOM 573 O O . VAL A 1 72 ? 27.713 16.715 -2.630 1.00 77.56 72 VAL A O 1
ATOM 576 N N . GLY A 1 73 ? 28.283 15.872 -4.630 1.00 83.38 73 GLY A N 1
ATOM 577 C CA . GLY A 1 73 ? 29.182 14.838 -4.102 1.00 83.38 73 GLY A CA 1
ATOM 578 C C . GLY A 1 73 ? 29.064 13.479 -4.807 1.00 83.38 73 GLY A C 1
ATOM 579 O O . GLY A 1 73 ? 28.226 13.330 -5.715 1.00 83.38 73 GLY A O 1
ATOM 580 N N . PRO A 1 74 ? 29.916 12.509 -4.416 1.00 85.06 74 PRO A N 1
ATOM 581 C CA . PRO A 1 74 ? 29.910 11.155 -4.958 1.00 85.06 74 PRO A CA 1
ATOM 582 C C . PRO A 1 74 ? 28.627 10.410 -4.574 1.00 85.06 74 PRO A C 1
ATOM 584 O O . PRO A 1 74 ? 28.020 10.662 -3.535 1.00 85.06 74 PRO A O 1
ATOM 587 N N . LEU A 1 75 ? 28.206 9.498 -5.446 1.00 84.31 75 LEU A N 1
ATOM 588 C CA . LEU A 1 75 ? 27.056 8.625 -5.222 1.00 84.31 75 LEU A CA 1
ATOM 589 C C . LEU A 1 75 ? 27.487 7.397 -4.421 1.00 84.31 75 LEU A C 1
ATOM 591 O O . LEU A 1 75 ? 28.489 6.773 -4.764 1.00 84.31 75 LEU A O 1
ATOM 595 N N . SER A 1 76 ? 26.706 7.007 -3.412 1.00 84.94 76 SER A N 1
ATOM 596 C CA . SER A 1 76 ? 26.815 5.650 -2.867 1.00 84.94 76 SER A CA 1
ATOM 597 C C . SER A 1 76 ? 26.174 4.628 -3.814 1.00 84.94 76 SER A C 1
ATOM 599 O O . SER A 1 76 ? 25.363 4.983 -4.671 1.00 84.94 76 SER A O 1
ATOM 601 N N . GLN A 1 77 ? 26.499 3.344 -3.650 1.00 83.00 77 GLN A N 1
ATOM 602 C CA . GLN A 1 77 ? 25.996 2.268 -4.516 1.00 83.00 77 GLN A CA 1
ATOM 603 C C . GLN A 1 77 ? 24.458 2.159 -4.528 1.00 83.00 77 GLN A C 1
ATOM 605 O O . GLN A 1 77 ? 23.857 1.777 -5.527 1.00 83.00 77 GLN A O 1
ATOM 610 N N . GLU A 1 78 ? 23.801 2.559 -3.439 1.00 84.94 78 GLU A N 1
ATOM 611 C CA . GLU A 1 78 ? 22.339 2.561 -3.318 1.00 84.94 78 GLU A CA 1
ATOM 612 C C . GLU A 1 78 ? 21.672 3.791 -3.946 1.00 84.94 78 GLU A C 1
ATOM 614 O O . GLU A 1 78 ? 20.439 3.869 -4.011 1.00 84.94 78 GLU A O 1
ATOM 619 N N . GLN A 1 79 ? 22.458 4.789 -4.344 1.00 86.12 79 GLN A N 1
ATOM 620 C CA . GLN A 1 79 ? 21.973 6.086 -4.776 1.00 86.12 79 GLN A CA 1
ATOM 621 C C . GLN A 1 79 ? 21.980 6.236 -6.298 1.00 86.12 79 GLN A C 1
ATOM 623 O O . GLN A 1 79 ? 22.813 5.695 -7.017 1.00 86.12 79 GLN A O 1
ATOM 628 N N . THR A 1 80 ? 21.049 7.040 -6.804 1.00 83.88 80 THR A N 1
ATOM 629 C CA . THR A 1 80 ? 20.989 7.435 -8.210 1.00 83.88 80 THR A CA 1
ATOM 630 C C . THR A 1 80 ? 20.597 8.902 -8.340 1.00 83.88 80 THR A C 1
ATOM 632 O O . THR A 1 80 ? 19.685 9.385 -7.666 1.00 83.88 80 THR A O 1
ATOM 635 N N . ARG A 1 81 ? 21.274 9.630 -9.236 1.00 79.62 81 ARG A N 1
ATOM 636 C CA . ARG A 1 81 ? 20.815 10.950 -9.720 1.00 79.62 81 ARG A CA 1
ATOM 637 C C . ARG A 1 81 ? 19.731 10.819 -10.797 1.00 79.62 81 ARG A C 1
ATOM 639 O O . ARG A 1 81 ? 19.108 11.809 -11.171 1.00 79.62 81 ARG A O 1
ATOM 646 N N . GLY A 1 82 ? 19.554 9.612 -11.333 1.00 78.44 82 GLY A N 1
ATOM 647 C CA . GLY A 1 82 ? 18.666 9.308 -12.444 1.00 78.44 82 GLY A CA 1
ATOM 648 C C . GLY A 1 82 ? 17.349 8.668 -12.010 1.00 78.44 82 GLY A C 1
ATOM 649 O O . GLY A 1 82 ? 16.791 8.943 -10.946 1.00 78.44 82 GLY A O 1
ATOM 650 N N . PHE A 1 83 ? 16.828 7.820 -12.892 1.00 81.94 83 PHE A N 1
ATOM 651 C CA . PHE A 1 83 ? 15.625 7.040 -12.633 1.00 81.94 83 PHE A CA 1
ATOM 652 C C . PHE A 1 83 ? 15.887 6.012 -11.523 1.00 81.94 83 PHE A C 1
ATOM 654 O O . PHE A 1 83 ? 16.971 5.433 -11.466 1.00 81.94 83 PHE A O 1
ATOM 661 N N . ILE A 1 84 ? 14.918 5.840 -10.621 1.00 89.38 84 ILE A N 1
ATOM 662 C CA . ILE A 1 84 ? 15.030 4.926 -9.474 1.00 89.38 84 ILE A CA 1
ATOM 663 C C . ILE A 1 84 ? 14.899 3.503 -9.994 1.00 89.38 84 ILE A C 1
ATOM 665 O O . ILE A 1 84 ? 13.983 3.241 -10.776 1.00 89.38 84 ILE A O 1
ATOM 669 N N . ALA A 1 85 ? 15.789 2.616 -9.563 1.00 91.19 85 ALA A N 1
ATOM 670 C CA . ALA A 1 85 ? 15.740 1.227 -9.975 1.00 91.19 85 ALA A CA 1
ATOM 671 C C . ALA A 1 85 ? 14.581 0.455 -9.339 1.00 91.19 85 ALA A C 1
ATOM 673 O O . ALA A 1 85 ? 14.071 0.830 -8.282 1.00 91.19 85 ALA A O 1
ATOM 674 N N . TYR A 1 86 ? 14.162 -0.620 -10.001 1.00 93.06 86 TYR A N 1
ATOM 675 C CA . TYR A 1 86 ? 13.223 -1.579 -9.427 1.00 93.06 86 TYR A CA 1
ATOM 676 C C . TYR A 1 86 ? 13.968 -2.676 -8.679 1.00 93.06 86 TYR A C 1
ATOM 678 O O . TYR A 1 86 ? 14.902 -3.263 -9.223 1.00 93.06 86 TYR A O 1
ATOM 686 N N . ASP A 1 87 ? 13.505 -2.968 -7.468 1.00 93.50 87 ASP A N 1
ATOM 687 C CA . ASP A 1 87 ? 13.875 -4.164 -6.724 1.00 93.50 87 ASP A CA 1
ATOM 688 C C . ASP A 1 87 ? 12.620 -4.816 -6.138 1.00 93.50 87 ASP A C 1
ATOM 690 O O . ASP A 1 87 ? 11.821 -4.159 -5.462 1.00 93.50 87 ASP A O 1
ATOM 694 N N . ALA A 1 88 ? 12.441 -6.105 -6.416 1.00 94.56 88 ALA A N 1
ATOM 695 C CA . ALA A 1 88 ? 11.244 -6.848 -6.049 1.00 94.56 88 ALA A CA 1
ATOM 696 C C . ALA A 1 88 ? 11.069 -6.978 -4.530 1.00 94.56 88 ALA A C 1
ATOM 698 O O . ALA A 1 88 ? 9.945 -6.872 -4.032 1.00 94.56 88 ALA A O 1
ATOM 699 N N . GLU A 1 89 ? 12.151 -7.190 -3.777 1.00 94.81 89 GLU A N 1
ATOM 700 C CA . GLU A 1 89 ? 12.080 -7.335 -2.320 1.00 94.81 89 GLU A CA 1
ATOM 701 C C . GLU A 1 89 ? 11.637 -6.028 -1.667 1.00 94.81 89 GLU A C 1
ATOM 703 O O . GLU A 1 89 ? 10.705 -6.009 -0.857 1.00 94.81 89 GLU A O 1
ATOM 708 N N . ARG A 1 90 ? 12.228 -4.910 -2.092 1.00 94.50 90 ARG A N 1
ATOM 709 C CA . ARG A 1 90 ? 11.847 -3.572 -1.641 1.00 94.50 90 ARG A CA 1
ATOM 710 C C . ARG A 1 90 ? 10.445 -3.189 -2.080 1.00 94.50 90 ARG A C 1
ATOM 712 O O . ARG A 1 90 ? 9.690 -2.668 -1.260 1.00 94.50 90 ARG A O 1
ATOM 719 N N . ALA A 1 91 ? 10.060 -3.480 -3.321 1.00 95.50 91 ALA A N 1
ATOM 720 C CA . ALA A 1 91 ? 8.710 -3.224 -3.813 1.00 95.50 91 ALA A CA 1
ATOM 721 C C . ALA A 1 91 ? 7.662 -3.989 -2.990 1.00 95.50 91 ALA A C 1
ATOM 723 O O . ALA A 1 91 ? 6.654 -3.404 -2.580 1.00 95.50 91 ALA A O 1
ATOM 724 N N . LYS A 1 92 ? 7.920 -5.265 -2.669 1.00 96.62 92 LYS A N 1
ATOM 725 C CA . LYS A 1 92 ? 7.061 -6.077 -1.794 1.00 96.62 92 LYS A CA 1
ATOM 726 C C . LYS A 1 92 ? 7.046 -5.531 -0.366 1.00 96.62 92 LYS A C 1
ATOM 728 O O . LYS A 1 92 ? 5.972 -5.382 0.214 1.00 96.62 92 LYS A O 1
ATOM 733 N N . ALA A 1 93 ? 8.199 -5.182 0.202 1.00 96.12 93 ALA A N 1
ATOM 734 C CA . ALA A 1 93 ? 8.304 -4.597 1.543 1.00 96.12 93 ALA A CA 1
ATOM 735 C C . ALA A 1 93 ? 7.668 -3.195 1.648 1.00 96.12 93 ALA A C 1
ATOM 737 O O . ALA A 1 93 ? 7.261 -2.764 2.734 1.00 96.12 93 ALA A O 1
ATOM 738 N N . GLY A 1 94 ? 7.578 -2.482 0.526 1.00 94.88 94 GLY A N 1
ATOM 739 C CA . GLY A 1 94 ? 6.951 -1.173 0.398 1.00 94.88 94 GLY A CA 1
ATOM 740 C C . GLY A 1 94 ? 5.424 -1.209 0.477 1.00 94.88 94 GLY A C 1
ATOM 741 O O . GLY A 1 94 ? 4.831 -0.193 0.852 1.00 94.88 94 GLY A O 1
ATOM 742 N N . ILE A 1 95 ? 4.796 -2.362 0.209 1.00 96.12 95 ILE A N 1
ATOM 743 C CA . ILE A 1 95 ? 3.353 -2.561 0.385 1.00 96.12 95 ILE A CA 1
ATOM 744 C C . ILE A 1 95 ? 3.047 -2.665 1.877 1.00 96.12 95 ILE A C 1
ATOM 746 O O . ILE A 1 95 ? 3.397 -3.647 2.541 1.00 96.12 95 ILE A O 1
ATOM 750 N N . LYS A 1 96 ? 2.378 -1.642 2.410 1.00 93.62 96 LYS A N 1
ATOM 751 C CA . LYS A 1 96 ? 2.090 -1.518 3.842 1.00 93.62 96 LYS A CA 1
ATOM 752 C C . LYS A 1 96 ? 0.640 -1.156 4.093 1.00 93.62 96 LYS A C 1
ATOM 754 O O . LYS A 1 96 ? 0.037 -0.389 3.352 1.00 93.62 96 LYS A O 1
ATOM 759 N N . GLN A 1 97 ? 0.112 -1.670 5.194 1.00 92.19 97 GLN A N 1
ATOM 760 C CA . GLN A 1 97 ? -1.183 -1.255 5.717 1.00 92.19 97 GLN A CA 1
ATOM 761 C C . GLN A 1 97 ? -1.035 0.087 6.427 1.00 92.19 97 GLN A C 1
ATOM 763 O O . GLN A 1 97 ? -0.052 0.326 7.139 1.00 92.19 97 GLN A O 1
ATOM 768 N N . THR A 1 98 ? -2.031 0.945 6.275 1.00 87.69 98 THR A N 1
ATOM 769 C CA . THR A 1 98 ? -2.149 2.182 7.032 1.00 87.69 98 THR A CA 1
ATOM 770 C C . THR A 1 98 ? -3.230 2.058 8.085 1.00 87.69 98 THR A C 1
ATOM 772 O O . THR A 1 98 ? -4.319 1.548 7.837 1.00 87.69 98 TH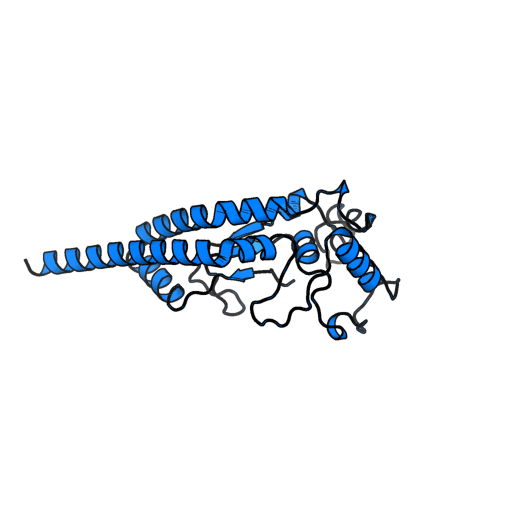R A O 1
ATOM 775 N N . ALA A 1 99 ? -2.912 2.543 9.281 1.00 83.06 99 ALA A N 1
ATOM 776 C CA . ALA A 1 99 ? -3.907 2.802 10.304 1.00 83.06 99 ALA A CA 1
ATOM 777 C C . ALA A 1 99 ? -4.381 4.246 10.180 1.00 83.06 99 ALA A C 1
ATOM 779 O O . ALA A 1 99 ? -3.615 5.131 9.771 1.00 83.06 99 ALA A O 1
ATOM 780 N N . ALA A 1 100 ? -5.624 4.481 10.578 1.00 78.56 100 ALA A N 1
ATOM 781 C CA . ALA A 1 100 ? -6.137 5.826 10.601 1.00 78.56 100 ALA A CA 1
ATOM 782 C C . ALA A 1 100 ? -5.411 6.690 11.640 1.00 78.56 100 ALA A C 1
ATOM 784 O O . ALA A 1 100 ? -5.126 6.259 12.762 1.00 78.56 100 ALA A O 1
ATOM 785 N N . THR A 1 101 ? -5.109 7.927 11.256 1.00 75.62 101 THR A N 1
ATOM 786 C CA . THR A 1 101 ? -4.471 8.906 12.134 1.00 75.62 101 THR A CA 1
ATOM 787 C C . THR A 1 101 ? -5.274 10.191 12.163 1.00 75.62 101 THR A C 1
ATOM 789 O O . THR A 1 101 ? -5.788 10.661 11.148 1.00 75.62 101 THR A O 1
ATOM 792 N N . THR A 1 102 ? -5.364 10.777 13.347 1.00 67.56 102 THR A N 1
ATOM 793 C CA . THR A 1 102 ? -6.050 12.049 13.572 1.00 67.56 102 THR A CA 1
ATOM 794 C C . THR A 1 102 ? -5.163 13.244 13.245 1.00 67.56 102 THR A C 1
ATOM 796 O O . THR A 1 102 ? -5.674 14.325 12.924 1.00 67.56 102 THR A O 1
ATOM 799 N N . LYS A 1 103 ? -3.837 13.040 13.235 1.00 72.94 103 LYS A N 1
ATOM 800 C CA . LYS A 1 103 ? -2.857 14.052 12.841 1.00 72.94 103 LYS A CA 1
ATOM 801 C C . LYS A 1 103 ? -2.947 14.317 11.339 1.00 72.94 103 LYS A C 1
ATOM 803 O O . LYS A 1 103 ? -2.823 13.412 10.518 1.00 72.94 103 LYS A O 1
ATOM 808 N N . LYS A 1 104 ? -3.149 15.583 10.982 1.00 73.50 104 LYS A N 1
ATOM 809 C CA . LYS A 1 104 ? -3.029 16.033 9.594 1.00 73.50 104 LYS A CA 1
ATOM 810 C C . LYS A 1 104 ? -1.553 15.994 9.200 1.00 73.50 104 LYS A C 1
ATOM 812 O O . LYS A 1 104 ? -0.691 16.332 10.011 1.00 73.50 104 LYS A O 1
ATOM 817 N N . ASN A 1 105 ? -1.254 15.576 7.977 1.00 73.75 105 ASN A N 1
ATOM 818 C CA . ASN A 1 105 ? 0.076 15.776 7.412 1.00 73.75 105 ASN A CA 1
ATOM 819 C C . ASN A 1 105 ? 0.272 17.260 7.032 1.00 73.75 105 ASN A C 1
ATOM 821 O O . ASN A 1 105 ? -0.664 18.057 7.107 1.00 73.75 105 ASN A O 1
ATOM 825 N N . GLY A 1 106 ? 1.483 17.638 6.607 1.00 68.38 106 GLY A N 1
ATOM 826 C CA . GLY A 1 106 ? 1.807 19.024 6.224 1.00 68.38 106 GLY A CA 1
ATOM 827 C C . GLY A 1 106 ? 0.957 19.594 5.079 1.00 68.38 106 GLY A C 1
ATOM 828 O O . GLY A 1 106 ? 0.969 20.796 4.856 1.00 68.38 106 GLY A O 1
ATOM 829 N N . THR A 1 107 ? 0.194 18.752 4.377 1.00 70.44 107 THR A N 1
ATOM 830 C CA . THR A 1 107 ? -0.741 19.135 3.310 1.00 70.44 107 THR A CA 1
ATOM 831 C C . THR A 1 107 ? -2.210 19.072 3.748 1.00 70.44 107 THR A C 1
ATOM 833 O O . THR A 1 107 ? -3.106 19.188 2.919 1.00 70.44 107 THR A O 1
ATOM 836 N N . GLY A 1 108 ? -2.484 18.899 5.046 1.00 65.31 108 GLY A N 1
ATOM 837 C CA . GLY A 1 108 ? -3.834 18.918 5.619 1.00 65.31 108 GLY A CA 1
ATOM 838 C C . GLY A 1 108 ? -4.604 17.596 5.521 1.00 65.31 108 GLY A C 1
ATOM 839 O O . GLY A 1 108 ? -5.680 17.479 6.112 1.00 65.31 108 GLY A O 1
ATOM 840 N N . PHE A 1 109 ? -4.061 16.581 4.846 1.00 64.12 109 PHE A N 1
ATOM 841 C CA . PHE A 1 109 ? -4.702 15.277 4.698 1.00 64.12 109 PHE A CA 1
ATOM 842 C C . PHE A 1 109 ? -4.523 14.416 5.950 1.00 64.12 109 PHE A C 1
ATOM 844 O O . PHE A 1 109 ? -3.451 14.363 6.556 1.00 64.12 109 PHE A O 1
ATOM 851 N N . ARG A 1 110 ? -5.579 13.682 6.308 1.00 70.25 110 ARG A N 1
ATOM 852 C CA . ARG A 1 110 ? -5.536 12.623 7.323 1.00 70.25 110 ARG A CA 1
ATOM 853 C C . ARG A 1 110 ? -5.391 11.268 6.648 1.00 70.25 110 ARG A C 1
ATOM 855 O O . ARG A 1 110 ? -5.931 11.038 5.562 1.00 70.25 110 ARG A O 1
ATOM 862 N N . ASN A 1 111 ? -4.647 10.380 7.297 1.00 68.62 111 ASN A N 1
ATOM 863 C CA . ASN A 1 111 ? -4.551 9.000 6.852 1.00 68.62 111 ASN A CA 1
ATOM 864 C C . ASN A 1 111 ? -5.779 8.231 7.336 1.00 68.62 111 ASN A C 1
ATOM 866 O O . ASN A 1 111 ? -6.119 8.311 8.517 1.00 68.62 111 ASN A O 1
ATOM 870 N N . THR A 1 112 ? -6.409 7.484 6.439 1.00 78.25 112 THR A N 1
ATOM 871 C CA . THR A 1 112 ? -7.471 6.525 6.754 1.00 78.25 112 THR A CA 1
ATOM 872 C C . THR A 1 112 ? -6.903 5.104 6.747 1.00 78.25 112 THR A C 1
ATOM 874 O O . THR A 1 112 ? -5.714 4.883 6.474 1.00 78.25 112 THR A O 1
ATOM 877 N N . TYR A 1 113 ? -7.744 4.124 7.078 1.00 85.69 113 TYR A N 1
ATOM 878 C CA . TYR A 1 113 ? -7.401 2.725 6.860 1.00 85.69 113 TYR A CA 1
ATOM 879 C C . TYR A 1 113 ? -7.258 2.436 5.366 1.00 85.69 113 TYR A C 1
ATOM 881 O O . TYR A 1 113 ? -8.065 2.888 4.553 1.00 85.69 113 TYR A O 1
ATOM 889 N N . GLY A 1 114 ? -6.218 1.693 5.005 1.00 88.38 114 GLY A N 1
ATOM 890 C CA . GLY A 1 114 ? -5.933 1.394 3.610 1.00 88.38 114 GLY A CA 1
ATOM 891 C C . GLY A 1 114 ? -4.630 0.635 3.427 1.00 88.38 114 GLY A C 1
ATOM 892 O O . GLY A 1 114 ? -3.994 0.190 4.387 1.00 88.38 114 GLY A O 1
ATOM 893 N N . VAL A 1 115 ? -4.237 0.485 2.167 1.00 91.38 115 VAL A N 1
ATOM 894 C CA . VAL A 1 115 ? -2.971 -0.137 1.783 1.00 91.38 115 VAL A CA 1
ATOM 895 C C . VAL A 1 115 ? -2.245 0.807 0.835 1.00 91.38 115 VAL A C 1
ATOM 897 O O . VAL A 1 115 ? -2.841 1.379 -0.077 1.00 91.38 115 VAL A O 1
ATOM 900 N N . ILE A 1 116 ? -0.952 0.992 1.071 1.00 91.94 116 ILE A N 1
ATOM 901 C CA . ILE A 1 116 ? -0.117 1.951 0.351 1.00 91.94 116 ILE A CA 1
ATOM 902 C C . ILE A 1 116 ? 1.123 1.270 -0.214 1.00 91.94 116 ILE A C 1
ATOM 904 O O . ILE A 1 116 ? 1.613 0.295 0.356 1.00 91.94 116 ILE A O 1
ATOM 908 N N . GLN A 1 117 ? 1.660 1.835 -1.295 1.00 94.25 117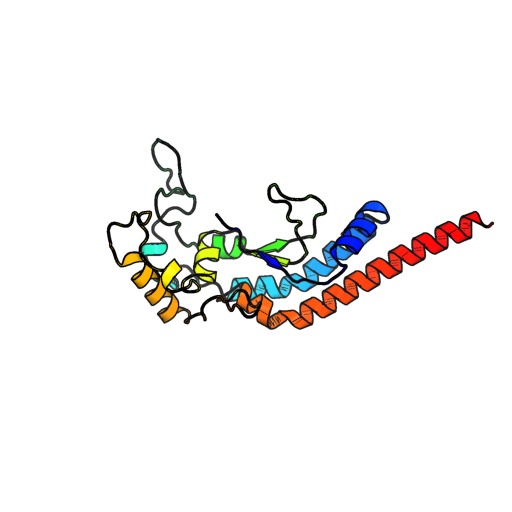 GLN A N 1
ATOM 909 C CA . GLN A 1 117 ? 2.972 1.481 -1.830 1.00 94.25 117 GLN A CA 1
ATOM 910 C C . GLN A 1 117 ? 3.959 2.613 -1.524 1.00 94.25 117 GLN A C 1
ATOM 912 O O . GLN A 1 117 ? 3.838 3.714 -2.064 1.00 94.25 117 GLN A O 1
ATOM 917 N N . ARG A 1 118 ? 4.922 2.345 -0.634 1.00 92.62 118 ARG A N 1
ATOM 918 C CA . ARG A 1 118 ? 5.964 3.307 -0.235 1.00 92.62 118 ARG A CA 1
ATOM 919 C C . ARG A 1 118 ? 7.238 3.218 -1.060 1.00 92.62 118 ARG A C 1
ATOM 921 O O . ARG A 1 118 ? 8.007 4.176 -1.068 1.00 92.62 118 ARG A O 1
ATOM 928 N N . ASP A 1 119 ? 7.491 2.086 -1.707 1.00 94.06 119 ASP A N 1
ATOM 929 C CA . ASP A 1 119 ? 8.669 1.955 -2.550 1.00 94.06 119 ASP A CA 1
ATOM 930 C C . ASP A 1 119 ? 8.447 2.698 -3.881 1.00 94.06 119 ASP A C 1
ATOM 932 O O . ASP A 1 119 ? 7.445 2.448 -4.561 1.00 94.06 119 ASP A O 1
ATOM 936 N N . PRO A 1 120 ? 9.351 3.612 -4.284 1.00 92.06 120 PRO A N 1
ATOM 937 C CA . PRO A 1 120 ? 9.194 4.352 -5.530 1.00 92.06 120 PRO A CA 1
ATOM 938 C C . PRO A 1 120 ? 9.228 3.473 -6.787 1.00 92.06 120 PRO A C 1
ATOM 940 O O . PRO A 1 120 ? 8.506 3.767 -7.736 1.00 92.06 120 PRO A O 1
ATOM 943 N N . GLY A 1 121 ? 10.042 2.414 -6.812 1.00 92.62 121 GLY A N 1
ATOM 944 C CA . GLY A 1 121 ? 10.104 1.463 -7.923 1.00 92.62 121 GLY A CA 1
ATOM 945 C C . GLY A 1 121 ? 8.797 0.682 -8.053 1.00 92.62 121 GLY A C 1
ATOM 946 O O . GLY A 1 121 ? 8.214 0.627 -9.136 1.00 92.62 121 GLY A O 1
ATOM 947 N N . GLY A 1 122 ? 8.266 0.190 -6.931 1.00 94.12 122 GLY A N 1
ATOM 948 C CA . GLY A 1 122 ? 6.940 -0.430 -6.876 1.00 94.12 122 GLY A CA 1
ATOM 949 C C . GLY A 1 122 ? 5.815 0.529 -7.290 1.00 94.12 122 GLY A C 1
ATOM 950 O O . GLY A 1 122 ? 4.905 0.148 -8.023 1.00 94.12 122 GLY A O 1
ATOM 951 N N . ALA A 1 123 ? 5.888 1.798 -6.883 1.00 92.69 123 ALA A N 1
ATOM 952 C CA . ALA A 1 123 ? 4.917 2.823 -7.267 1.00 92.69 123 ALA A CA 1
ATOM 953 C C . ALA A 1 123 ? 4.961 3.146 -8.773 1.00 92.69 123 ALA A C 1
ATOM 955 O O . ALA A 1 123 ? 3.922 3.352 -9.406 1.00 92.69 123 ALA A O 1
ATOM 956 N N . ILE A 1 124 ? 6.156 3.169 -9.367 1.00 91.62 124 ILE A N 1
ATOM 957 C CA . ILE A 1 124 ? 6.334 3.324 -10.814 1.00 91.62 124 ILE A CA 1
ATOM 958 C C . ILE A 1 124 ? 5.733 2.123 -11.548 1.00 91.62 124 ILE A C 1
ATOM 960 O O . ILE A 1 124 ? 4.973 2.335 -12.488 1.00 91.62 124 ILE A O 1
ATOM 964 N N . PHE A 1 125 ? 6.007 0.889 -11.110 1.00 93.75 125 PHE A N 1
ATOM 965 C CA . PHE A 1 125 ? 5.425 -0.321 -11.710 1.00 93.75 125 PHE A CA 1
ATOM 966 C C . PHE A 1 125 ? 3.889 -0.254 -11.741 1.00 93.75 125 PHE A C 1
ATOM 968 O O . PHE A 1 125 ? 3.251 -0.473 -12.777 1.00 93.75 125 PHE A O 1
ATOM 975 N N . GLU A 1 126 ? 3.303 0.145 -10.612 1.00 90.69 126 GLU A N 1
ATOM 976 C CA . GLU A 1 126 ? 1.858 0.264 -10.435 1.00 90.69 126 GLU A CA 1
ATOM 977 C C . GLU A 1 126 ? 1.218 1.281 -11.396 1.00 90.69 126 GLU A C 1
ATOM 979 O O . GLU A 1 126 ? 0.082 1.100 -11.831 1.00 90.69 126 GLU A O 1
ATOM 984 N N . THR A 1 127 ? 1.934 2.359 -11.735 1.00 87.94 127 THR A N 1
ATOM 985 C CA . THR A 1 127 ? 1.364 3.540 -12.415 1.00 87.94 127 THR A CA 1
ATOM 986 C C . THR A 1 127 ? 1.885 3.786 -13.822 1.00 87.94 127 THR A C 1
ATOM 988 O O . THR A 1 127 ? 1.332 4.620 -14.546 1.00 87.94 127 THR A O 1
ATOM 991 N N . ALA A 1 128 ? 2.926 3.070 -14.246 1.00 88.25 128 ALA A N 1
ATOM 992 C CA . ALA A 1 128 ? 3.533 3.239 -15.557 1.00 88.25 128 ALA A CA 1
ATOM 993 C C . ALA A 1 128 ? 2.486 3.095 -16.673 1.00 88.25 128 ALA A C 1
ATOM 995 O O . ALA A 1 128 ? 1.739 2.114 -16.743 1.00 88.25 128 ALA A O 1
ATOM 996 N N . GLY A 1 129 ? 2.427 4.103 -17.546 1.00 83.19 129 GLY A N 1
ATOM 997 C CA . GLY A 1 129 ? 1.485 4.164 -18.664 1.00 83.19 129 GLY A CA 1
ATOM 998 C C . GLY A 1 129 ? 0.093 4.712 -18.340 1.00 83.19 129 GLY A C 1
ATOM 999 O O . GLY A 1 129 ? -0.697 4.880 -19.261 1.00 83.19 129 GLY A O 1
ATOM 1000 N N . ARG A 1 130 ? -0.206 5.054 -17.079 1.00 82.38 130 ARG A N 1
ATOM 1001 C CA . ARG A 1 130 ? -1.538 5.530 -16.662 1.00 82.38 130 ARG A CA 1
ATOM 1002 C C . ARG A 1 130 ? -1.820 7.009 -16.979 1.00 82.38 130 ARG A C 1
ATOM 1004 O O . ARG A 1 130 ? -2.970 7.435 -16.967 1.00 82.38 130 ARG A O 1
ATOM 1011 N N . GLY A 1 131 ? -0.790 7.810 -17.250 1.00 74.62 131 GLY A N 1
ATOM 1012 C CA . GLY A 1 131 ? -0.940 9.241 -17.533 1.00 74.62 131 GLY A CA 1
ATOM 1013 C C . GLY A 1 131 ? -1.662 9.549 -18.854 1.00 74.62 131 GLY A C 1
ATOM 1014 O O . GLY A 1 131 ? -1.642 8.748 -19.792 1.00 74.62 131 GLY A O 1
ATOM 1015 N N . SER A 1 132 ? -2.250 10.744 -18.965 1.00 72.12 132 SER A N 1
ATOM 1016 C CA . SER A 1 132 ? -2.757 11.285 -20.236 1.00 72.12 132 SER A CA 1
ATOM 1017 C C . SER A 1 132 ? -1.638 11.437 -21.275 1.00 72.12 132 SER A C 1
ATOM 1019 O O . SER A 1 132 ? -0.462 11.547 -20.914 1.00 72.12 132 SER A O 1
ATOM 1021 N N . SER A 1 133 ? -1.985 11.497 -22.565 1.00 69.50 133 SER A N 1
ATOM 1022 C CA . SER A 1 133 ? -1.012 11.749 -23.640 1.00 69.50 133 SER A CA 1
ATOM 1023 C C . SER A 1 133 ? -0.213 13.039 -23.414 1.00 69.50 133 SER A C 1
ATOM 1025 O O . SER A 1 133 ? 0.990 13.049 -23.648 1.00 69.50 133 SER A O 1
ATOM 1027 N N . ALA A 1 134 ? -0.845 14.082 -22.860 1.00 70.56 134 ALA A N 1
ATOM 1028 C CA . ALA A 1 134 ? -0.178 15.327 -22.474 1.00 70.56 134 ALA A CA 1
ATOM 1029 C C . ALA A 1 134 ? 0.801 15.142 -21.300 1.00 70.56 134 ALA A C 1
ATOM 1031 O O . ALA A 1 134 ? 1.897 15.685 -21.312 1.00 70.56 134 ALA A O 1
ATOM 1032 N N . SER A 1 135 ? 0.466 14.328 -20.294 1.00 68.44 135 SER A N 1
ATOM 1033 C CA . SER A 1 135 ? 1.412 14.036 -19.200 1.00 68.44 135 SER A CA 1
ATOM 1034 C C . SER A 1 135 ? 2.582 13.144 -19.641 1.00 68.44 135 SER A C 1
ATOM 1036 O O . SER A 1 135 ? 3.650 13.162 -19.030 1.00 68.44 135 SER A O 1
ATOM 1038 N N . ARG A 1 136 ? 2.378 12.359 -20.708 1.00 68.94 136 ARG A N 1
ATOM 1039 C CA . ARG A 1 136 ? 3.396 11.515 -21.343 1.00 68.94 136 ARG A CA 1
ATOM 1040 C C . ARG A 1 136 ? 4.224 12.263 -22.387 1.00 68.94 136 ARG A C 1
ATOM 1042 O O . ARG A 1 136 ? 5.264 11.741 -22.796 1.00 68.94 136 ARG A O 1
ATOM 1049 N N . SER A 1 137 ? 3.794 13.448 -22.825 1.00 68.12 137 SER A N 1
ATOM 1050 C CA . SER A 1 137 ? 4.548 14.232 -23.795 1.00 68.12 137 SER A CA 1
ATOM 1051 C C . SER A 1 137 ? 5.835 14.748 -23.162 1.00 68.12 137 SER A C 1
ATOM 1053 O O . SER A 1 137 ? 5.916 15.026 -21.964 1.00 68.12 137 SER A O 1
ATOM 1055 N N . ARG A 1 138 ? 6.882 14.869 -23.976 1.00 67.81 138 ARG A N 1
ATOM 1056 C CA . ARG A 1 138 ? 8.175 15.360 -23.509 1.00 67.81 138 ARG A CA 1
ATOM 1057 C C . ARG A 1 138 ? 8.014 16.798 -23.013 1.00 67.81 138 ARG A C 1
ATOM 1059 O O . ARG A 1 138 ? 7.648 17.677 -23.783 1.00 67.81 138 ARG A O 1
ATOM 1066 N N . SER A 1 139 ? 8.300 17.039 -21.737 1.00 66.38 139 SER A N 1
ATOM 1067 C CA . SER A 1 139 ? 8.373 18.394 -21.192 1.00 66.38 139 SER A CA 1
ATOM 1068 C C . SER A 1 139 ? 9.798 18.939 -21.291 1.00 66.38 139 SER A C 1
ATOM 1070 O O . SER A 1 139 ? 10.765 18.176 -21.382 1.00 66.38 139 SER A O 1
ATOM 1072 N N . LYS A 1 140 ? 9.948 20.266 -21.199 1.00 60.56 140 LYS A N 1
ATOM 1073 C CA . LYS A 1 140 ? 11.254 20.949 -21.103 1.00 60.56 140 LYS A CA 1
ATOM 1074 C C . LYS A 1 140 ? 12.099 20.445 -19.916 1.00 60.56 140 LYS A C 1
ATOM 1076 O O . LYS A 1 140 ? 13.319 20.560 -19.925 1.00 60.56 140 LYS A O 1
ATOM 1081 N N . THR A 1 141 ? 11.459 19.839 -18.915 1.00 64.19 141 THR A N 1
ATOM 1082 C CA . THR A 1 141 ? 12.089 19.238 -17.728 1.00 64.19 141 THR A CA 1
ATOM 1083 C C . THR A 1 141 ? 12.607 17.813 -17.975 1.00 64.19 141 THR A C 1
ATOM 1085 O O . THR A 1 141 ? 13.311 17.267 -17.128 1.00 64.19 141 THR A O 1
ATOM 1088 N N . SER A 1 142 ? 12.287 17.181 -19.110 1.00 65.69 142 SER A N 1
ATOM 1089 C CA . SER A 1 142 ? 12.772 15.837 -19.445 1.00 65.69 142 SER A CA 1
ATOM 1090 C C . SER A 1 142 ? 14.274 15.857 -19.745 1.00 65.69 142 SER A C 1
ATOM 1092 O O . SER A 1 142 ? 14.703 16.293 -20.810 1.00 65.69 142 SER A O 1
ATOM 1094 N N . ARG A 1 143 ? 15.081 15.348 -18.806 1.00 68.00 143 ARG A N 1
ATOM 1095 C CA . ARG A 1 143 ? 16.557 15.366 -18.882 1.00 68.00 143 ARG A CA 1
ATOM 1096 C C . ARG A 1 143 ? 17.178 14.101 -19.491 1.00 68.00 143 ARG A C 1
ATOM 1098 O O . ARG A 1 143 ? 18.396 13.950 -19.458 1.00 68.00 143 ARG A O 1
ATOM 1105 N N . SER A 1 144 ? 16.372 13.165 -20.002 1.00 73.88 144 SER A N 1
ATOM 1106 C CA . SER A 1 144 ? 16.909 11.938 -20.611 1.00 73.88 144 SER A CA 1
ATOM 1107 C C . SER A 1 144 ? 17.575 12.240 -21.954 1.00 73.88 144 SER A C 1
ATOM 1109 O O . SER A 1 144 ? 16.972 12.909 -22.800 1.00 73.88 144 SER A O 1
ATOM 1111 N N . ARG A 1 145 ? 18.779 11.687 -22.162 1.00 80.12 145 ARG A N 1
ATOM 1112 C CA . ARG A 1 145 ? 19.524 11.777 -23.431 1.00 80.12 145 ARG A CA 1
ATOM 1113 C C . ARG A 1 145 ? 18.790 11.101 -24.588 1.00 80.12 145 ARG A C 1
ATOM 1115 O O . ARG A 1 145 ? 18.907 11.560 -25.712 1.00 80.12 145 ARG A O 1
ATOM 1122 N N . ASN A 1 146 ? 18.011 10.053 -24.309 1.00 81.44 146 ASN A N 1
ATOM 1123 C CA . ASN A 1 146 ? 17.139 9.427 -25.300 1.00 81.44 146 ASN A CA 1
ATOM 1124 C C . ASN A 1 146 ? 15.764 10.135 -25.299 1.00 81.44 146 ASN A C 1
ATOM 1126 O O . ASN A 1 146 ? 15.056 10.094 -24.279 1.00 81.44 146 ASN A O 1
ATOM 1130 N N . PRO A 1 147 ? 15.353 10.758 -26.425 1.00 79.31 147 PRO A N 1
ATOM 1131 C CA . PRO A 1 147 ? 14.069 11.431 -26.558 1.00 79.31 147 PRO A CA 1
ATOM 1132 C C . PRO A 1 147 ? 12.845 10.568 -26.233 1.00 79.31 147 PRO A C 1
ATOM 1134 O O . PRO A 1 147 ? 11.878 11.064 -25.653 1.00 79.31 147 PRO A O 1
ATOM 1137 N N . GLN A 1 148 ? 12.936 9.279 -26.556 1.00 82.50 148 GLN A N 1
ATOM 1138 C CA . GLN A 1 148 ? 11.861 8.290 -26.524 1.00 82.50 148 GLN A CA 1
ATOM 1139 C C . GLN A 1 148 ? 11.906 7.387 -25.277 1.00 82.50 148 GLN A C 1
ATOM 1141 O O . GLN A 1 148 ? 11.088 6.482 -25.138 1.00 82.50 148 GLN A O 1
ATOM 1146 N N . ALA A 1 149 ? 12.840 7.611 -24.341 1.00 82.44 149 ALA A N 1
ATOM 1147 C CA . ALA A 1 149 ? 13.086 6.701 -23.213 1.00 82.44 149 ALA A CA 1
ATOM 1148 C C . ALA A 1 149 ? 11.831 6.363 -22.387 1.00 82.44 149 ALA A C 1
ATOM 1150 O O . ALA A 1 149 ? 11.639 5.211 -22.005 1.00 82.44 149 ALA A O 1
ATOM 1151 N N . SER A 1 150 ? 10.970 7.350 -22.123 1.00 83.25 150 SER A N 1
ATOM 1152 C CA . SER A 1 150 ? 9.723 7.140 -21.379 1.00 83.25 150 SER A CA 1
ATOM 1153 C C . SER A 1 150 ? 8.716 6.296 -22.160 1.00 83.25 150 SER A C 1
ATOM 1155 O O . SER A 1 150 ? 8.079 5.427 -21.574 1.00 83.25 150 SER A O 1
ATOM 1157 N N . GLN A 1 151 ? 8.586 6.529 -23.469 1.00 85.94 151 GLN A N 1
ATOM 1158 C CA . GLN A 1 151 ? 7.673 5.781 -24.332 1.00 85.94 151 GLN A CA 1
ATOM 1159 C C . GLN A 1 151 ? 8.121 4.326 -24.460 1.00 85.94 151 GLN A C 1
ATOM 1161 O O . GLN A 1 151 ? 7.301 3.432 -24.283 1.00 85.94 151 GLN A O 1
ATOM 1166 N N . HIS A 1 152 ? 9.422 4.082 -24.651 1.00 88.50 152 HIS A N 1
ATOM 1167 C CA . HIS A 1 152 ? 9.976 2.727 -24.654 1.00 88.50 152 HIS A CA 1
ATOM 1168 C C . HIS A 1 152 ? 9.772 2.022 -23.312 1.00 88.50 152 HIS A C 1
ATOM 1170 O O . HIS A 1 152 ? 9.305 0.889 -23.293 1.00 88.50 152 HIS A O 1
ATOM 1176 N N . PHE A 1 153 ? 10.074 2.687 -22.191 1.00 89.56 153 PHE A N 1
ATOM 1177 C CA . PHE A 1 153 ? 9.865 2.115 -20.859 1.00 89.56 153 PHE A CA 1
ATOM 1178 C C . PHE A 1 153 ? 8.402 1.713 -20.639 1.00 89.56 153 PHE A C 1
ATOM 1180 O O . PHE A 1 153 ? 8.119 0.579 -20.264 1.00 89.56 153 PHE A O 1
ATOM 1187 N N . ILE A 1 154 ? 7.469 2.630 -20.915 1.00 89.44 154 ILE A N 1
ATOM 1188 C CA . ILE A 1 154 ? 6.032 2.376 -20.772 1.00 89.44 154 ILE A CA 1
ATOM 1189 C C . ILE A 1 154 ? 5.586 1.259 -21.716 1.00 89.44 154 ILE A C 1
ATOM 1191 O O . ILE A 1 154 ? 4.863 0.372 -21.278 1.00 89.44 154 ILE A O 1
ATOM 1195 N N . GLY A 1 155 ? 6.025 1.283 -22.976 1.00 90.25 155 GLY A N 1
ATOM 1196 C CA . GLY A 1 155 ? 5.669 0.278 -23.973 1.00 90.25 155 GLY A CA 1
ATOM 1197 C C . GLY A 1 155 ? 6.122 -1.124 -23.572 1.00 90.25 155 GLY A C 1
ATOM 1198 O O . GLY A 1 155 ? 5.332 -2.057 -23.653 1.00 90.25 155 GLY A O 1
ATOM 1199 N N . VAL A 1 156 ? 7.348 -1.266 -23.060 1.00 92.62 156 VAL A N 1
ATOM 1200 C CA . VAL A 1 156 ? 7.856 -2.547 -22.544 1.00 92.62 156 VAL A CA 1
ATOM 1201 C C . VAL A 1 156 ? 7.045 -3.001 -21.329 1.00 92.62 156 VAL A C 1
ATOM 1203 O O . VAL A 1 156 ? 6.543 -4.118 -21.325 1.00 92.62 156 VAL A O 1
ATOM 1206 N N . ILE A 1 157 ? 6.822 -2.130 -20.340 1.00 92.06 157 ILE A N 1
ATOM 1207 C CA . ILE A 1 157 ? 6.028 -2.480 -19.150 1.00 92.06 157 ILE A CA 1
ATOM 1208 C C . ILE A 1 157 ? 4.597 -2.896 -19.526 1.00 92.06 157 ILE A C 1
ATOM 1210 O O . ILE A 1 157 ? 4.060 -3.847 -18.967 1.00 92.06 157 ILE A O 1
ATOM 1214 N N . GLN A 1 158 ? 3.957 -2.188 -20.459 1.00 90.94 158 GLN A N 1
ATOM 1215 C CA . GLN A 1 158 ? 2.600 -2.507 -20.905 1.00 90.94 158 GLN A CA 1
ATOM 1216 C C . GLN A 1 158 ? 2.540 -3.801 -21.716 1.00 90.94 158 GLN A C 1
ATOM 1218 O O . GLN A 1 158 ? 1.551 -4.522 -21.614 1.00 90.94 158 GLN A O 1
ATOM 1223 N N . LYS A 1 159 ? 3.583 -4.098 -22.497 1.00 92.31 159 LYS A N 1
ATOM 1224 C CA . LYS A 1 159 ? 3.696 -5.345 -23.250 1.00 92.31 159 LYS A CA 1
ATOM 1225 C C . LYS A 1 159 ? 3.837 -6.550 -22.316 1.00 92.31 159 LYS A C 1
ATOM 1227 O O . LYS A 1 159 ? 3.093 -7.507 -22.472 1.00 92.31 159 LYS A O 1
ATOM 1232 N N . GLU A 1 160 ? 4.741 -6.480 -21.342 1.00 92.12 160 GLU A N 1
ATOM 1233 C CA . GLU A 1 160 ? 5.057 -7.620 -20.466 1.00 92.12 160 GLU A CA 1
ATOM 1234 C C . GLU A 1 160 ? 4.061 -7.785 -19.303 1.00 92.12 160 GLU A C 1
ATOM 1236 O O . GLU A 1 160 ? 3.810 -8.895 -18.841 1.00 92.12 160 GLU A O 1
ATOM 1241 N N . HIS A 1 161 ? 3.463 -6.690 -18.818 1.00 90.12 161 HIS A N 1
ATOM 1242 C CA . HIS A 1 161 ? 2.621 -6.696 -17.609 1.00 90.12 161 HIS A CA 1
ATOM 1243 C C . HIS A 1 161 ? 1.222 -6.103 -17.824 1.00 90.12 161 HIS A C 1
ATOM 1245 O O . HIS A 1 161 ? 0.530 -5.750 -16.864 1.00 90.12 161 HIS A O 1
ATOM 1251 N N . GLY A 1 162 ? 0.805 -5.958 -19.080 1.00 88.19 162 GLY A N 1
ATOM 1252 C CA . GLY A 1 162 ? -0.514 -5.470 -19.458 1.00 88.19 162 GLY A CA 1
ATOM 1253 C C . GLY A 1 162 ? -0.633 -3.944 -19.518 1.00 88.19 162 GLY A C 1
ATOM 1254 O O . GLY A 1 162 ? -0.060 -3.176 -18.726 1.00 88.19 162 GLY A O 1
ATOM 1255 N N . ALA A 1 163 ? -1.429 -3.490 -20.485 1.00 86.00 163 ALA A N 1
ATOM 1256 C CA . ALA A 1 163 ? -1.787 -2.091 -20.640 1.00 86.00 163 ALA A CA 1
ATOM 1257 C C . ALA A 1 163 ? -2.824 -1.679 -19.587 1.00 86.00 163 ALA A C 1
ATOM 1259 O O . ALA A 1 163 ? -3.840 -2.344 -19.396 1.00 86.00 163 ALA A O 1
ATOM 1260 N N . LEU A 1 164 ? -2.570 -0.554 -18.918 1.00 83.44 164 LEU A N 1
ATOM 1261 C CA . LEU A 1 164 ? -3.546 0.057 -18.023 1.00 83.44 164 LEU A CA 1
ATOM 1262 C C . LEU A 1 164 ? -4.379 1.094 -18.782 1.00 83.44 164 LEU A C 1
ATOM 1264 O O . LEU A 1 164 ? -3.819 1.825 -19.608 1.00 83.44 164 LEU A O 1
ATOM 1268 N N . PRO A 1 165 ? -5.681 1.220 -18.472 1.00 77.81 165 PRO A N 1
ATOM 1269 C CA . PRO A 1 165 ? -6.464 2.354 -18.932 1.00 77.81 165 PRO A CA 1
ATOM 1270 C C . PRO A 1 165 ? -5.868 3.656 -18.384 1.00 77.81 165 PRO A C 1
ATOM 1272 O O . PRO A 1 165 ? -5.242 3.688 -17.321 1.00 77.81 165 PRO A O 1
ATOM 1275 N N . THR A 1 166 ? -6.062 4.751 -19.118 1.00 71.12 166 THR A N 1
ATOM 1276 C CA . THR A 1 166 ? -5.650 6.080 -18.643 1.00 71.12 166 THR A CA 1
ATOM 1277 C C . THR A 1 166 ? -6.422 6.422 -17.368 1.00 71.12 166 THR A C 1
ATOM 1279 O O . THR A 1 166 ? -7.639 6.243 -17.340 1.00 71.12 166 THR A O 1
ATOM 1282 N N . ALA A 1 167 ? -5.733 6.920 -16.333 1.00 68.44 167 ALA A N 1
ATOM 1283 C CA . ALA A 1 167 ? -6.404 7.372 -15.117 1.00 68.44 167 ALA A CA 1
ATOM 1284 C C . ALA A 1 167 ? -7.298 8.557 -15.452 1.00 68.44 167 ALA A C 1
ATOM 1286 O O . ALA A 1 167 ? -6.818 9.596 -15.915 1.00 68.44 167 ALA A O 1
ATOM 1287 N N . ARG A 1 168 ? -8.592 8.395 -15.194 1.00 63.53 168 ARG A N 1
ATOM 1288 C CA . ARG A 1 168 ? -9.553 9.497 -15.265 1.00 63.53 168 ARG A CA 1
ATOM 1289 C C . ARG A 1 168 ? -9.844 10.083 -13.889 1.00 63.53 168 ARG A C 1
ATOM 1291 O O . ARG A 1 168 ? -10.543 11.081 -13.810 1.00 63.53 168 ARG A O 1
ATOM 1298 N N . HIS A 1 169 ? -9.269 9.510 -12.824 1.00 60.00 169 HIS A N 1
ATOM 1299 C CA . HIS A 1 169 ? -9.544 9.891 -11.435 1.00 60.00 169 HIS A CA 1
ATOM 1300 C C . HIS A 1 169 ? -11.028 9.714 -11.055 1.00 60.00 169 HIS A C 1
ATOM 1302 O O . HIS A 1 169 ? -11.506 10.296 -10.091 1.00 60.00 169 HIS A O 1
ATOM 1308 N N . GLU A 1 170 ? -11.754 8.861 -11.785 1.00 59.22 170 GLU A N 1
ATOM 1309 C CA . GLU A 1 170 ? -13.176 8.546 -11.564 1.00 59.22 170 GLU A CA 1
ATOM 1310 C C . GLU A 1 170 ? -13.367 7.380 -10.571 1.00 59.22 170 GLU A C 1
ATOM 1312 O O . GLU A 1 170 ? -14.419 6.746 -10.527 1.00 59.22 170 GLU A O 1
ATOM 1317 N N . GLY A 1 171 ? -12.321 6.995 -9.831 1.00 55.91 171 GLY A N 1
ATOM 1318 C CA . GLY A 1 171 ? -12.365 5.844 -8.918 1.00 55.91 171 GLY A CA 1
ATOM 1319 C C . GLY A 1 171 ? -12.448 4.472 -9.608 1.00 55.91 171 GLY A C 1
ATOM 1320 O O . GLY A 1 171 ? -12.629 3.462 -8.931 1.00 55.91 171 GLY A O 1
ATOM 1321 N N . LYS A 1 172 ? -12.297 4.424 -10.940 1.00 63.25 172 LYS A N 1
ATOM 1322 C CA . LYS A 1 172 ? -12.203 3.201 -11.770 1.00 63.25 172 LYS A CA 1
ATOM 1323 C C . LYS A 1 172 ? -10.781 2.917 -12.258 1.00 63.25 172 LYS A C 1
ATOM 1325 O O . LYS A 1 172 ? -10.571 2.088 -13.144 1.00 63.25 172 LYS A O 1
ATOM 1330 N N . ASP A 1 173 ? -9.810 3.641 -11.715 1.00 71.12 173 ASP A N 1
ATOM 1331 C CA . ASP A 1 173 ? -8.412 3.509 -12.090 1.00 71.12 173 ASP A CA 1
ATOM 1332 C C . ASP A 1 173 ? -7.929 2.099 -11.735 1.00 71.12 173 ASP A C 1
ATOM 1334 O O . ASP A 1 173 ? -7.934 1.701 -10.570 1.00 71.12 173 ASP A O 1
ATOM 1338 N N . LYS A 1 174 ? -7.513 1.344 -12.752 1.00 82.25 174 LYS A N 1
ATOM 1339 C CA . LYS A 1 174 ? -6.904 0.025 -12.583 1.00 82.25 174 LYS A CA 1
ATOM 1340 C C . LYS A 1 174 ? -5.405 0.179 -12.333 1.00 82.25 174 LYS A C 1
ATOM 1342 O O . LYS A 1 174 ? -4.782 1.163 -12.741 1.00 82.25 174 LYS A O 1
ATOM 1347 N N . GLY A 1 175 ? -4.818 -0.826 -11.702 1.00 87.50 175 GLY A N 1
ATOM 1348 C CA . GLY A 1 175 ? -3.369 -0.966 -11.619 1.00 87.50 175 GLY A CA 1
ATOM 1349 C C . GLY A 1 175 ? -2.950 -2.413 -11.786 1.00 87.50 175 GLY A C 1
ATOM 1350 O O . GLY A 1 175 ? -3.758 -3.256 -12.177 1.00 87.50 175 GLY A O 1
ATOM 1351 N N . ARG A 1 176 ? -1.667 -2.680 -11.553 1.00 92.12 176 ARG A N 1
ATOM 1352 C CA . ARG A 1 176 ? -1.059 -3.986 -11.840 1.00 92.12 176 ARG A CA 1
ATOM 1353 C C . ARG A 1 176 ? -0.975 -4.872 -10.611 1.00 92.12 176 ARG A C 1
ATOM 1355 O O . ARG A 1 176 ? -1.239 -6.063 -10.731 1.00 92.12 176 ARG A O 1
ATOM 1362 N N . ALA A 1 177 ? -0.659 -4.293 -9.452 1.00 94.25 177 ALA A N 1
ATOM 1363 C CA . ALA A 1 177 ? -0.455 -5.036 -8.220 1.00 94.25 177 ALA A CA 1
ATOM 1364 C C . ALA A 1 177 ? -1.332 -4.518 -7.078 1.00 94.25 177 ALA A C 1
ATOM 1366 O O . ALA A 1 177 ? -2.387 -5.092 -6.811 1.00 94.25 177 ALA A O 1
ATOM 1367 N N . LEU A 1 178 ? -0.934 -3.429 -6.417 1.00 93.81 178 LEU A N 1
ATOM 1368 C CA . LEU A 1 178 ? -1.637 -2.906 -5.241 1.00 93.81 178 LEU A CA 1
ATOM 1369 C C . LEU A 1 178 ? -3.087 -2.550 -5.571 1.00 93.81 178 LEU A C 1
ATOM 1371 O O . LEU A 1 178 ? -4.009 -2.972 -4.879 1.00 93.81 178 LEU A O 1
ATOM 1375 N N . ILE A 1 179 ? -3.285 -1.761 -6.624 1.00 89.88 179 ILE A N 1
ATOM 1376 C CA . ILE A 1 179 ? -4.599 -1.231 -6.984 1.00 89.88 179 ILE A CA 1
ATOM 1377 C C . ILE A 1 179 ? -5.489 -2.366 -7.464 1.00 89.88 179 ILE A C 1
ATOM 1379 O O . ILE A 1 179 ? -6.663 -2.401 -7.120 1.00 89.88 179 ILE A O 1
ATOM 1383 N N . ARG A 1 180 ? -4.917 -3.322 -8.205 1.00 91.69 180 ARG A N 1
ATOM 1384 C CA . ARG A 1 180 ? -5.618 -4.531 -8.642 1.00 91.69 180 ARG A CA 1
ATOM 1385 C C . ARG A 1 180 ? -6.128 -5.343 -7.455 1.00 91.69 180 ARG A C 1
ATOM 1387 O O . ARG A 1 180 ? -7.308 -5.663 -7.410 1.00 91.69 180 ARG A O 1
ATOM 1394 N N . ALA A 1 181 ? -5.262 -5.638 -6.488 1.00 94.38 181 ALA A N 1
ATOM 1395 C CA . ALA A 1 181 ? -5.640 -6.394 -5.298 1.00 94.38 181 ALA A CA 1
ATOM 1396 C C . ALA A 1 181 ? -6.708 -5.662 -4.471 1.00 94.38 181 ALA A C 1
ATOM 1398 O O . ALA A 1 181 ? -7.657 -6.279 -3.990 1.00 94.38 181 ALA A O 1
ATOM 1399 N N . VAL A 1 182 ? -6.588 -4.338 -4.323 1.00 90.69 182 VAL A N 1
ATOM 1400 C CA . VAL A 1 182 ? -7.611 -3.531 -3.644 1.00 90.69 182 VAL A CA 1
ATOM 1401 C C . VAL A 1 182 ? -8.934 -3.582 -4.404 1.00 90.69 182 VAL A C 1
ATOM 1403 O O . VAL A 1 182 ? -9.964 -3.799 -3.779 1.00 90.69 182 VAL A O 1
ATOM 1406 N N . ASP A 1 183 ? -8.920 -3.423 -5.726 1.00 89.12 183 ASP A N 1
ATOM 1407 C CA . ASP A 1 183 ? -10.121 -3.436 -6.565 1.00 89.12 183 ASP A CA 1
ATOM 1408 C C . ASP A 1 183 ? -10.845 -4.792 -6.512 1.00 89.12 183 ASP A C 1
ATOM 1410 O O . ASP A 1 183 ? -12.054 -4.830 -6.283 1.00 89.12 183 ASP A O 1
ATOM 1414 N N . ASN A 1 184 ? -10.098 -5.900 -6.580 1.00 91.69 184 ASN A N 1
ATOM 1415 C CA . ASN A 1 184 ? -10.627 -7.262 -6.448 1.00 91.69 184 ASN A CA 1
ATOM 1416 C C . ASN A 1 184 ? -11.346 -7.497 -5.108 1.00 91.69 184 ASN A C 1
ATOM 1418 O O . ASN A 1 184 ? -12.342 -8.214 -5.048 1.00 91.69 184 ASN A O 1
ATOM 1422 N N . ASN A 1 185 ? -10.854 -6.887 -4.025 1.00 92.25 185 ASN A N 1
ATOM 1423 C CA . ASN A 1 185 ? -11.352 -7.122 -2.666 1.00 92.25 185 ASN A CA 1
ATOM 1424 C C . ASN A 1 185 ? -12.204 -5.972 -2.109 1.00 92.25 185 ASN A C 1
ATOM 1426 O O . ASN A 1 185 ? -12.665 -6.051 -0.967 1.00 92.25 185 ASN A O 1
ATOM 1430 N N . ARG A 1 186 ? -12.420 -4.900 -2.883 1.00 86.19 186 ARG A N 1
ATOM 1431 C CA . ARG A 1 186 ? -12.896 -3.602 -2.379 1.00 86.19 186 ARG A CA 1
ATOM 1432 C C . ARG A 1 186 ? -14.191 -3.708 -1.586 1.00 86.19 186 ARG A C 1
ATOM 1434 O O . ARG A 1 186 ? -14.272 -3.192 -0.477 1.00 86.19 186 ARG A O 1
ATOM 1441 N N . TYR A 1 187 ? -15.195 -4.378 -2.145 1.00 89.38 187 TYR A N 1
ATOM 1442 C CA . TYR A 1 187 ? -16.522 -4.480 -1.534 1.00 89.38 187 TYR A CA 1
ATOM 1443 C C . TYR A 1 187 ? -16.516 -5.335 -0.266 1.00 89.38 187 TYR A C 1
ATOM 1445 O O . TYR A 1 187 ? -17.102 -4.946 0.743 1.00 89.38 187 TYR A O 1
ATOM 1453 N N . LYS A 1 188 ? -15.791 -6.460 -0.286 1.00 92.44 188 LYS A N 1
ATOM 1454 C CA . LYS A 1 188 ? -15.647 -7.340 0.879 1.00 92.44 188 LYS A CA 1
ATOM 1455 C C . LYS A 1 188 ? -14.922 -6.627 2.020 1.00 92.44 188 LYS A C 1
ATOM 1457 O O . LYS A 1 188 ? -15.379 -6.662 3.159 1.00 92.44 188 LYS A O 1
ATOM 1462 N N . ALA A 1 189 ? -13.826 -5.938 1.704 1.00 91.06 189 ALA A N 1
ATOM 1463 C CA . ALA A 1 189 ? -13.067 -5.162 2.676 1.00 91.06 189 ALA A CA 1
ATOM 1464 C C . ALA A 1 189 ? -13.890 -3.998 3.245 1.00 91.06 189 ALA A C 1
ATOM 1466 O O . ALA A 1 189 ? -13.896 -3.800 4.454 1.00 91.06 189 ALA A O 1
ATOM 1467 N N . LEU A 1 190 ? -14.628 -3.270 2.397 1.00 88.00 190 LEU A N 1
ATOM 1468 C CA . LEU A 1 190 ? -15.537 -2.200 2.819 1.00 88.00 190 LEU A CA 1
ATOM 1469 C C . LEU A 1 190 ? -16.587 -2.694 3.812 1.00 88.00 190 LEU A C 1
ATOM 1471 O O . LEU A 1 190 ? -16.771 -2.073 4.856 1.00 88.00 190 LEU A O 1
ATOM 1475 N N . SER A 1 191 ? -17.251 -3.807 3.495 1.00 93.00 191 SER A N 1
ATOM 1476 C CA . SER A 1 191 ? -18.281 -4.388 4.358 1.00 93.00 191 SER A CA 1
ATOM 1477 C C . SER A 1 191 ? -17.708 -4.808 5.710 1.00 93.00 191 SER A C 1
ATOM 1479 O O . SER A 1 191 ? -18.254 -4.441 6.744 1.00 93.00 191 SER A O 1
ATOM 1481 N N . ALA A 1 192 ? -16.575 -5.517 5.713 1.00 93.88 192 ALA A N 1
ATOM 1482 C CA . ALA A 1 192 ? -15.945 -5.979 6.947 1.00 93.88 192 ALA A CA 1
ATOM 1483 C C . ALA A 1 192 ? -15.421 -4.816 7.808 1.00 93.88 192 ALA A C 1
ATOM 1485 O O . ALA A 1 192 ? -15.559 -4.833 9.027 1.00 93.88 192 ALA A O 1
ATOM 1486 N N . ILE A 1 193 ? -14.848 -3.777 7.186 1.00 90.56 193 ILE A N 1
ATOM 1487 C CA . ILE A 1 193 ? -14.407 -2.573 7.904 1.00 90.56 193 ILE A CA 1
ATOM 1488 C C . ILE A 1 193 ? -15.609 -1.848 8.511 1.00 90.56 193 ILE A C 1
ATOM 1490 O O . ILE A 1 193 ? -15.518 -1.391 9.647 1.00 90.56 193 ILE A O 1
ATOM 1494 N N . ARG A 1 194 ? -16.728 -1.750 7.781 1.00 89.81 194 ARG A N 1
ATOM 1495 C CA . ARG A 1 194 ? -17.959 -1.138 8.293 1.00 89.81 194 ARG A CA 1
ATOM 1496 C C . ARG A 1 194 ? -18.452 -1.868 9.532 1.00 89.81 194 ARG A C 1
ATOM 1498 O O . ARG A 1 194 ? -18.652 -1.240 10.561 1.00 89.81 194 ARG A O 1
ATOM 1505 N N . GLU A 1 195 ? -18.560 -3.187 9.447 1.00 93.62 195 GLU A N 1
ATOM 1506 C CA . GLU A 1 195 ? -19.002 -4.021 10.561 1.00 93.62 195 GLU A CA 1
ATOM 1507 C C . GLU A 1 195 ? -18.080 -3.884 11.786 1.00 93.62 195 GLU A C 1
ATOM 1509 O O . GLU A 1 195 ? -18.562 -3.740 12.908 1.00 93.62 195 GLU A O 1
ATOM 1514 N N . ALA A 1 196 ? -16.760 -3.866 11.581 1.00 92.56 196 ALA A N 1
ATOM 1515 C CA . ALA A 1 196 ? -15.788 -3.662 12.656 1.00 92.56 196 ALA A CA 1
ATOM 1516 C C . ALA A 1 196 ? -15.957 -2.290 13.337 1.00 92.56 196 ALA A C 1
ATOM 1518 O O . ALA A 1 196 ? -15.922 -2.179 14.564 1.00 92.56 196 ALA A O 1
ATOM 1519 N N . VAL A 1 197 ? -16.176 -1.234 12.546 1.00 88.94 197 VAL A N 1
ATOM 1520 C CA . VAL A 1 197 ? -16.419 0.124 13.057 1.00 88.94 197 VAL A CA 1
ATOM 1521 C C . VAL A 1 197 ? -17.742 0.193 13.813 1.00 88.94 197 VAL A C 1
ATOM 1523 O O . VAL A 1 197 ? -17.768 0.741 14.911 1.00 88.94 197 VAL A O 1
ATOM 1526 N N . ASP A 1 198 ? -18.812 -0.395 13.280 1.00 90.44 198 ASP A N 1
ATOM 1527 C CA . ASP A 1 198 ? -20.129 -0.420 13.920 1.00 90.44 198 ASP A CA 1
ATOM 1528 C C . ASP A 1 198 ? -20.071 -1.169 15.264 1.00 90.44 198 ASP A C 1
ATOM 1530 O O . ASP A 1 198 ? -20.565 -0.669 16.277 1.00 90.44 198 ASP A O 1
ATOM 1534 N N . LYS A 1 199 ? -19.367 -2.309 15.323 1.00 92.75 199 LYS A N 1
ATOM 1535 C CA . LYS A 1 199 ? -19.103 -3.044 16.575 1.00 92.75 199 LYS A CA 1
ATOM 1536 C C . LYS A 1 199 ? -18.322 -2.206 17.586 1.00 92.75 199 LYS A C 1
ATOM 1538 O O . LYS A 1 199 ? -18.673 -2.183 18.767 1.00 92.75 199 LYS A O 1
ATOM 1543 N N . ALA A 1 200 ? -17.264 -1.523 17.147 1.00 90.00 200 ALA A N 1
ATOM 1544 C CA . ALA A 1 200 ? -16.464 -0.668 18.022 1.00 90.00 200 ALA A CA 1
ATOM 1545 C C . ALA A 1 200 ? -17.285 0.512 18.569 1.00 90.00 200 ALA A C 1
ATOM 1547 O O . ALA A 1 200 ? -17.200 0.815 19.760 1.00 90.00 200 ALA A O 1
ATOM 1548 N N . SER A 1 201 ? -18.115 1.133 17.729 1.00 86.50 201 SER A N 1
ATOM 1549 C CA . SER A 1 201 ? -19.027 2.211 18.121 1.00 86.50 201 SER A CA 1
ATOM 1550 C C . SER A 1 201 ? -20.089 1.734 19.113 1.00 86.50 201 SER A C 1
ATOM 1552 O O . SER A 1 201 ? -20.299 2.392 20.127 1.00 86.50 201 SER A O 1
ATOM 1554 N N . ALA A 1 202 ? -20.702 0.566 18.890 1.00 89.69 202 ALA A N 1
ATOM 1555 C CA . ALA A 1 202 ? -21.685 -0.007 19.813 1.00 89.69 202 ALA A CA 1
ATOM 1556 C C . ALA A 1 202 ? -21.078 -0.303 21.195 1.00 89.69 202 ALA A C 1
ATOM 1558 O O . ALA A 1 202 ? -21.662 0.042 22.221 1.00 89.69 202 ALA A O 1
ATOM 1559 N N . LYS A 1 203 ? -19.863 -0.872 21.236 1.00 90.12 203 LYS A N 1
ATOM 1560 C CA . LYS A 1 203 ? -19.117 -1.069 22.491 1.00 90.12 203 LYS A CA 1
ATOM 1561 C C . LYS A 1 203 ? -18.822 0.257 23.196 1.00 90.12 203 LYS A C 1
ATOM 1563 O O . LYS A 1 203 ? -18.895 0.321 24.420 1.00 90.12 203 LYS A O 1
ATOM 1568 N N . ALA A 1 204 ? -18.458 1.296 22.444 1.00 86.62 204 ALA 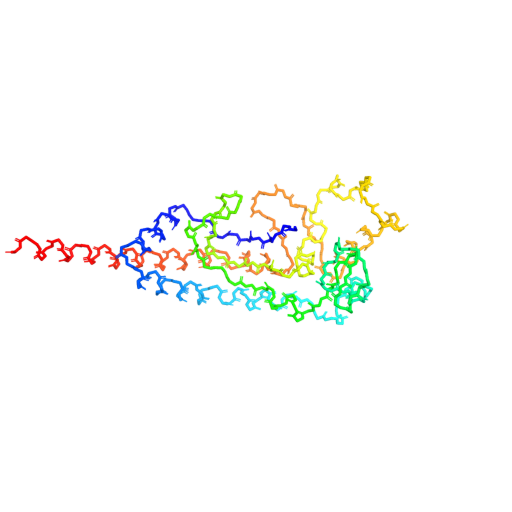A N 1
ATOM 1569 C CA . ALA A 1 204 ? -18.190 2.613 23.009 1.00 86.62 204 ALA A CA 1
ATOM 1570 C C . ALA A 1 204 ? -19.461 3.235 23.607 1.00 86.62 204 ALA A C 1
ATOM 1572 O O . ALA A 1 204 ? -19.410 3.722 24.733 1.00 86.62 204 ALA A O 1
ATOM 1573 N N . GLN A 1 205 ? -20.593 3.151 22.903 1.00 85.50 205 GLN A N 1
ATOM 1574 C CA . GLN A 1 205 ? -21.880 3.652 23.387 1.00 85.50 205 GLN A CA 1
ATOM 1575 C C . GLN A 1 205 ? -22.317 2.937 24.670 1.00 85.50 205 GLN A C 1
ATOM 1577 O O . GLN A 1 205 ? -22.587 3.596 25.666 1.00 85.50 205 GLN A O 1
ATOM 1582 N N . ALA A 1 206 ? -22.250 1.602 24.704 1.00 87.56 206 ALA A N 1
ATOM 1583 C CA . ALA A 1 206 ? -22.614 0.825 25.891 1.00 87.56 206 ALA A CA 1
ATOM 1584 C C . ALA A 1 206 ? -21.795 1.207 27.140 1.00 87.56 206 ALA A C 1
ATOM 1586 O O . ALA A 1 206 ? -22.307 1.175 28.257 1.00 87.56 206 ALA A O 1
ATOM 1587 N N . ARG A 1 207 ? -20.520 1.593 26.972 1.00 85.38 207 ARG A N 1
ATOM 1588 C CA . ARG A 1 207 ? -19.691 2.094 28.083 1.00 85.38 207 ARG A CA 1
ATOM 1589 C C . ARG A 1 207 ? -20.147 3.459 28.581 1.00 85.38 207 ARG A C 1
ATOM 1591 O O . ARG A 1 207 ? -20.097 3.703 29.782 1.00 85.38 207 ARG A O 1
ATOM 1598 N N . VAL A 1 208 ? -20.543 4.343 27.668 1.00 83.25 208 VAL A N 1
ATOM 1599 C CA . VAL A 1 208 ? -21.082 5.660 28.021 1.00 83.25 208 VAL A CA 1
ATOM 1600 C C . VAL A 1 208 ? -22.397 5.490 28.776 1.00 83.25 208 VAL A C 1
ATOM 1602 O O . VAL A 1 208 ? -22.534 6.046 29.861 1.00 83.25 208 VAL A O 1
ATOM 1605 N N . ASP A 1 209 ? -23.306 4.661 28.263 1.00 82.06 209 ASP A N 1
ATOM 1606 C CA . ASP A 1 209 ? -24.608 4.403 28.883 1.00 82.06 209 ASP A CA 1
ATOM 1607 C C . ASP A 1 209 ? -24.444 3.811 30.293 1.00 82.06 209 ASP A C 1
ATOM 1609 O O . ASP A 1 209 ? -25.027 4.317 31.249 1.00 82.06 209 ASP A O 1
ATOM 1613 N N . ALA A 1 210 ? -23.561 2.817 30.460 1.00 81.81 210 ALA A N 1
ATOM 1614 C CA . ALA A 1 210 ? -23.266 2.230 31.769 1.00 81.81 210 ALA A CA 1
ATOM 1615 C C . ALA A 1 210 ? -22.698 3.251 32.772 1.00 81.81 210 ALA A C 1
ATOM 1617 O O . ALA A 1 210 ? -23.050 3.222 33.951 1.00 81.81 210 ALA A O 1
ATOM 1618 N N . ALA A 1 211 ? -21.836 4.167 32.317 1.00 75.88 211 ALA A N 1
ATOM 1619 C CA . ALA A 1 211 ? -21.281 5.220 33.165 1.00 75.88 211 ALA A CA 1
ATOM 1620 C C . ALA A 1 211 ? -22.329 6.273 33.567 1.00 75.88 211 ALA A C 1
ATOM 1622 O O . ALA A 1 211 ? -22.234 6.834 34.658 1.00 75.88 211 ALA A O 1
ATOM 1623 N N . ILE A 1 212 ? -23.316 6.546 32.706 1.00 73.44 212 ILE A N 1
ATOM 1624 C CA . ILE A 1 212 ? -24.443 7.437 33.015 1.00 73.44 212 ILE A CA 1
ATOM 1625 C C . ILE A 1 212 ? -25.358 6.777 34.048 1.00 73.44 212 ILE A C 1
ATOM 1627 O O . ILE A 1 212 ? -25.629 7.386 35.078 1.00 73.44 212 ILE A O 1
ATOM 1631 N N . SER A 1 213 ? -25.746 5.515 33.845 1.00 74.06 213 SER A N 1
ATOM 1632 C CA . SER A 1 213 ? -26.607 4.794 34.792 1.00 74.06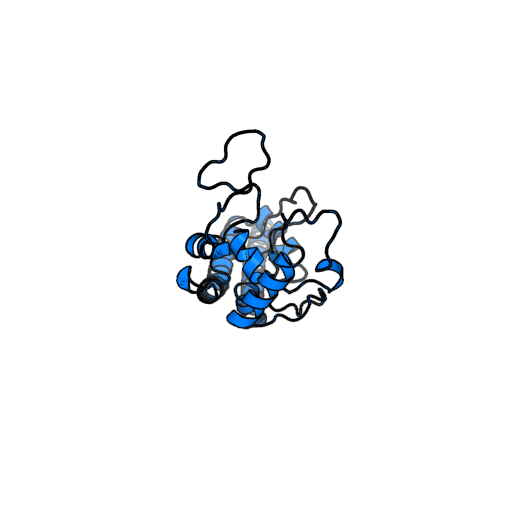 213 SER A CA 1
ATOM 1633 C C . SER A 1 213 ? -25.985 4.660 36.186 1.00 74.06 213 SER A C 1
ATOM 1635 O O . SER A 1 213 ? -26.703 4.694 37.174 1.00 74.06 213 SER A O 1
ATOM 1637 N N . GLN A 1 214 ? -24.655 4.558 36.294 1.00 68.75 214 GLN A N 1
ATOM 1638 C CA . GLN A 1 214 ? -23.954 4.552 37.587 1.00 68.75 214 GLN A CA 1
ATOM 1639 C C . GLN A 1 214 ? -23.941 5.911 38.308 1.00 68.75 214 GLN A C 1
ATOM 1641 O O . GLN A 1 214 ? -23.610 5.948 39.487 1.00 68.75 214 GLN A O 1
ATOM 1646 N N . ARG A 1 215 ? -24.244 7.020 37.620 1.00 59.66 215 ARG A N 1
ATOM 1647 C CA . ARG A 1 215 ? -24.336 8.366 38.218 1.00 59.66 215 ARG A CA 1
ATOM 1648 C C . ARG A 1 215 ? -25.742 8.739 38.678 1.00 59.66 215 ARG A C 1
ATOM 1650 O O . ARG A 1 215 ? -25.878 9.698 39.428 1.00 59.66 215 ARG A O 1
ATOM 1657 N N . GLU A 1 216 ? -26.761 8.050 38.176 1.00 57.56 216 GLU A N 1
ATOM 1658 C CA . GLU A 1 216 ? -28.167 8.271 38.545 1.00 57.56 216 GLU A CA 1
ATOM 1659 C C . GLU A 1 216 ? -28.596 7.443 39.773 1.00 57.56 216 GLU A C 1
ATOM 1661 O O . GLU A 1 216 ? -29.748 7.530 40.196 1.00 57.56 216 GLU A O 1
ATOM 1666 N N . VAL A 1 217 ? -27.664 6.673 40.350 1.00 47.62 217 VAL A N 1
ATOM 1667 C CA . VAL A 1 217 ? -27.777 5.970 41.642 1.00 47.62 217 VAL A CA 1
ATOM 1668 C C . VAL A 1 217 ? -27.041 6.765 42.712 1.00 47.62 217 VAL A C 1
ATOM 1670 O O . VAL A 1 217 ? -27.605 6.906 43.819 1.00 47.62 217 VAL A O 1
#

pLDDT: mean 82.4, std 12.34, range [37.38, 96.94]

Secondary structure (DSSP, 8-state):
---EEEE---TTHHHHHHHHHHH-HHHHHHHHHHHHHHHHHHHHHHHHTSPPTTT-SSGGGGSS-SEE--SSSPPPTTEESSSPPP-HHHHHHHEEEE---SS--TTSPPP-SEEEE--HHHHHHHHTT-S-HHHHSPPTT---SSTTHHHHHHHHHHHHH-PPPPP-SSS----SSHHHHHHHHHHHHHHHHHHHHHHHHHHHHHHHHHHHHTT--